Protein 2HS5 (pdb70)

Sequence (205 aa):
TSRTTRVAGILRDAIIDGTFRPGARLSEPDICAALDVSRNTVREAFQILIEDRLVAHELNRGVFVRVPTAEDITELYICRRVVECAGVNGFDPATGDLSRVAEALDLADERYAVEDWTGVGTADIHFHSALASLNNSNRIDELRSVWNEARLVFHVDDAHRFHGPYLTRNHEIYDALAAGNTEAAGQLLKTYLEDAEAQILGAYR

InterPro domains:
  IPR000524 Transcription regulator HTH, GntR [PF00392] (29-89)
  IPR000524 Transcription regulator HTH, GntR [PS50949] (25-92)
  IPR000524 Transcription regulator HTH, GntR [SM00345] (31-89)
  IPR000524 Transcription regulator HTH, GntR [cd07377] (26-90)
  IPR008920 Transcription regulator FadR/GntR, C-terminal [G3DSA:1.20.120.530] (92-234)
  IPR008920 Transcription regulator FadR/GntR, C-terminal [SSF48008] (95-230)
  IPR011711 GntR, C-terminal [PF07729] (100-220)
  IPR011711 GntR, C-terminal [SM00895] (99-221)
  IPR036388 Winged helix-like DNA-binding domain superfamily [G3DSA:1.10.10.10] (25-91)
  IPR036390 Winged helix DNA-binding domain superfamily [SSF46785] (23-104)

Secondary structure (DSSP, 8-state):
-HHHHHHHHHHHHHHHHTSSPTTPEEPHHHHHHHHT--HHHHHHHHHHHHHTTSEEEETTTEEEE----HHHHHHHHHHHHHHHHHHHHT--TTT---HHHHHHHHHHHHHHHTT-HHHHHHHHHHHHHHHHGGG--HHHHH--HHHHHHHHHHH---HHHHHHHHHHHHHHHHHHHHTT-HHHHHHHHHHHHHHHHHHHHHT--

Radius of gyration: 17.98 Å; Cα contacts (8 Å, |Δi|>4): 250; chains: 1; bounding box: 55×42×33 Å

Organism: Rhodococcus jostii (strain RHA1) (NCBI:txid101510)

Structure (mmCIF, N/CA/C/O backbone):
data_2HS5
#
_entry.id   2HS5
#
_cell.length_a   108.052
_cell.length_b   108.052
_cell.length_c   107.260
_cell.angle_alpha   90.00
_cell.angle_beta   90.00
_cell.angle_gamma   90.00
#
_symmetry.space_group_name_H-M   'I 4 2 2'
#
loop_
_entity.id
_entity.type
_entity.pdbx_description
1 polymer 'putative transcriptional regulator GntR'
2 non-polymer 'ACETATE ION'
3 water water
#
loop_
_atom_site.group_PDB
_atom_site.id
_atom_site.type_symbol
_atom_site.label_atom_id
_atom_site.label_alt_id
_atom_site.label_comp_id
_atom_site.label_asym_id
_atom_site.label_entity_id
_atom_site.label_seq_id
_atom_site.pdbx_PDB_ins_code
_atom_site.Cartn_x
_atom_site.Cartn_y
_atom_site.Cartn_z
_atom_site.occupancy
_atom_site.B_iso_or_equiv
_atom_site.auth_seq_id
_atom_site.auth_comp_id
_atom_site.auth_asym_id
_atom_site.auth_atom_id
_atom_site.pdbx_PDB_model_num
ATOM 1 N N . THR A 1 27 ? 20.089 41.951 35.456 1.00 80.64 25 THR A N 1
ATOM 2 C CA . THR A 1 27 ? 21.079 40.818 35.393 1.00 80.72 25 THR A CA 1
ATOM 3 C C . THR A 1 27 ? 21.742 40.430 36.730 1.00 80.60 25 THR A C 1
ATOM 4 O O . THR A 1 27 ? 22.291 39.314 36.838 1.00 80.60 25 THR A O 1
ATOM 8 N N . SER A 1 28 ? 21.659 41.296 37.752 1.00 79.63 26 SER A N 1
ATOM 9 C CA . SER A 1 28 ? 22.272 40.925 39.039 1.00 78.42 26 SER A CA 1
ATOM 10 C C . SER A 1 28 ? 21.319 40.487 40.155 1.00 77.11 26 SER A C 1
ATOM 11 O O . SER A 1 28 ? 21.720 39.691 41.021 1.00 76.11 26 SER A O 1
ATOM 14 N N . ARG A 1 29 ? 20.086 41.019 40.131 1.00 75.21 27 ARG A N 1
ATOM 15 C CA . ARG A 1 29 ? 19.014 40.510 40.985 1.00 74.25 27 ARG A CA 1
ATOM 16 C C . ARG A 1 29 ? 18.703 39.116 40.440 1.00 70.96 27 ARG A C 1
ATOM 17 O O . ARG A 1 29 ? 18.415 38.212 41.211 1.00 70.50 27 ARG A O 1
ATOM 25 N N . THR A 1 30 ? 18.839 38.984 39.117 1.00 67.31 28 THR A N 1
ATOM 26 C CA . THR A 1 30 ? 18.590 37.779 38.350 1.00 64.22 28 THR A CA 1
ATOM 27 C C . THR A 1 30 ? 19.568 36.659 38.689 1.00 63.08 28 THR A C 1
ATOM 28 O O . THR A 1 30 ? 19.153 35.543 39.020 1.00 61.15 28 THR A O 1
ATOM 32 N N . THR A 1 31 ? 20.861 36.979 38.567 1.00 62.01 29 THR A N 1
ATOM 33 C CA . THR A 1 31 ? 21.970 36.084 38.851 1.00 60.37 29 THR A CA 1
ATOM 34 C C . THR A 1 31 ? 21.888 35.507 40.258 1.00 58.28 29 THR A C 1
ATOM 35 O O . THR A 1 31 ? 22.258 34.350 40.515 1.00 59.38 29 THR A O 1
ATOM 39 N N . ARG A 1 32 ? 21.385 36.314 41.143 1.00 55.40 30 ARG A N 1
ATOM 40 C CA . ARG A 1 32 ? 21.314 35.937 42.511 1.00 55.76 30 ARG A CA 1
ATOM 41 C C . ARG A 1 32 ? 20.061 35.091 42.802 1.00 52.93 30 ARG A C 1
ATOM 42 O O . ARG A 1 32 ? 20.184 34.127 43.534 1.00 51.30 30 ARG A O 1
ATOM 50 N N . VAL A 1 33 ? 18.906 35.440 42.179 1.00 49.63 31 VAL A N 1
ATOM 51 C CA . VAL A 1 33 ? 17.697 34.594 42.144 1.00 47.47 31 VAL A CA 1
ATOM 52 C C . VAL A 1 33 ? 18.018 33.237 41.514 1.00 47.05 31 VAL A C 1
ATOM 53 O O . VAL A 1 33 ? 17.741 32.213 42.128 1.00 47.27 31 VAL A O 1
ATOM 57 N N . ALA A 1 34 ? 18.702 33.222 40.356 1.00 44.38 32 ALA A N 1
ATOM 58 C CA . ALA A 1 34 ? 19.078 31.987 39.716 1.00 42.67 32 ALA A CA 1
ATOM 59 C C . ALA A 1 34 ? 20.006 31.130 40.583 1.00 41.64 32 ALA A C 1
ATOM 60 O O . ALA A 1 34 ? 19.870 29.944 40.583 1.00 43.55 32 ALA A O 1
ATOM 62 N N . GLY A 1 35 ? 20.897 31.729 41.347 1.00 40.31 33 GLY A N 1
ATOM 63 C CA . GLY A 1 35 ? 21.754 30.974 42.247 1.00 39.06 33 GLY A CA 1
ATOM 64 C C . GLY A 1 35 ? 21.039 30.256 43.431 1.00 38.50 33 GLY A C 1
ATOM 65 O O . GLY A 1 35 ? 21.359 29.096 43.726 1.00 39.17 33 GLY A O 1
ATOM 66 N N . ILE A 1 36 ? 20.102 30.952 44.091 1.00 38.71 34 ILE A N 1
ATOM 67 C CA . ILE A 1 36 ? 19.181 30.418 45.089 1.00 38.92 34 ILE A CA 1
ATOM 68 C C . ILE A 1 36 ? 18.465 29.206 44.484 1.00 39.38 34 ILE A C 1
ATOM 69 O O . ILE A 1 36 ? 18.455 28.112 45.062 1.00 37.45 34 ILE A O 1
ATOM 74 N N . LEU A 1 37 ? 17.967 29.352 43.241 1.00 37.76 35 LEU A N 1
ATOM 75 C CA . LEU A 1 37 ? 17.185 28.270 42.681 1.00 36.40 35 LEU A CA 1
ATOM 76 C C . LEU A 1 37 ? 18.062 27.086 42.306 1.00 36.63 35 LEU A C 1
ATOM 77 O O . LEU A 1 37 ? 17.711 25.898 42.504 1.00 32.60 35 LEU A O 1
ATOM 82 N N . ARG A 1 38 ? 19.234 27.406 41.747 1.00 37.31 36 ARG A N 1
ATOM 83 C CA . ARG A 1 38 ? 20.164 26.388 41.297 1.00 36.91 36 ARG A CA 1
ATOM 84 C C . ARG A 1 38 ? 20.663 25.616 42.484 1.00 36.19 36 ARG A C 1
ATOM 85 O O . ARG A 1 38 ? 20.660 24.345 42.476 1.00 37.34 36 ARG A O 1
ATOM 93 N N . ASP A 1 39 ? 21.032 26.349 43.531 1.00 35.20 37 ASP A N 1
ATOM 94 C CA . ASP A 1 39 ? 21.478 25.664 44.810 1.00 37.53 37 ASP A CA 1
ATOM 95 C C . ASP A 1 39 ? 20.464 24.841 45.399 1.00 36.30 37 ASP A C 1
ATOM 96 O O . ASP A 1 39 ? 20.779 23.769 45.885 1.00 38.24 37 ASP A O 1
ATOM 101 N N . ALA A 1 40 ? 19.179 25.243 45.312 1.00 36.40 38 ALA A N 1
ATOM 102 C CA . ALA A 1 40 ? 18.128 24.310 45.786 1.00 33.56 38 ALA A CA 1
ATOM 103 C C . ALA A 1 40 ? 17.957 23.094 44.905 1.00 33.64 38 ALA A C 1
ATOM 104 O O . ALA A 1 40 ? 17.450 22.003 45.300 1.00 34.90 38 ALA A O 1
ATOM 106 N N . ILE A 1 41 ? 18.240 23.232 43.651 1.00 34.28 39 ILE A N 1
ATOM 107 C CA . ILE A 1 41 ? 18.106 21.973 42.842 1.00 34.84 39 ILE A CA 1
ATOM 108 C C . ILE A 1 41 ? 19.305 21.050 43.130 1.00 37.17 39 ILE A C 1
ATOM 109 O O . ILE A 1 41 ? 19.144 19.773 43.184 1.00 38.56 39 ILE A O 1
ATOM 114 N N . ILE A 1 42 ? 20.500 21.655 43.241 1.00 39.02 40 ILE A N 1
ATOM 115 C CA . ILE A 1 42 ? 21.763 20.867 43.567 1.00 42.09 40 ILE A CA 1
ATOM 116 C C . ILE A 1 42 ? 21.590 20.068 44.883 1.00 42.26 40 ILE A C 1
ATOM 117 O O . ILE A 1 42 ? 21.763 18.843 44.915 1.00 43.95 40 ILE A O 1
ATOM 122 N N . ASP A 1 43 ? 21.082 20.731 45.894 1.00 43.49 41 ASP A N 1
ATOM 123 C CA . ASP A 1 43 ? 20.932 20.088 47.137 1.00 45.14 41 ASP A CA 1
ATOM 124 C C . ASP A 1 43 ? 19.758 19.203 47.303 1.00 44.76 41 ASP A C 1
ATOM 125 O O . ASP A 1 43 ? 19.698 18.478 48.293 1.00 45.91 41 ASP A O 1
ATOM 130 N N . GLY A 1 44 ? 18.831 19.236 46.340 1.00 43.97 42 GLY A N 1
ATOM 131 C CA . GLY A 1 44 ? 17.776 18.226 46.260 1.00 41.29 42 GLY A CA 1
ATOM 132 C C . GLY A 1 44 ? 16.559 18.719 46.957 1.00 40.73 42 GLY A C 1
ATOM 133 O O . GLY A 1 44 ? 15.628 18.004 47.128 1.00 41.71 42 GLY A O 1
ATOM 134 N N . THR A 1 45 ? 16.564 19.950 47.401 1.00 42.13 43 THR A N 1
ATOM 135 C CA . THR A 1 45 ? 15.346 20.600 47.930 1.00 42.10 43 THR A CA 1
ATOM 136 C C . THR A 1 45 ? 14.250 20.683 46.896 1.00 43.42 43 THR A C 1
ATOM 137 O O . THR A 1 45 ? 13.085 20.465 47.234 1.00 45.70 43 THR A O 1
ATOM 141 N N . PHE A 1 46 ? 14.558 21.052 45.617 1.00 42.17 44 PHE A N 1
ATOM 142 C CA . PHE A 1 46 ? 13.560 20.832 44.571 1.00 40.97 44 PHE A CA 1
ATOM 143 C C . PHE A 1 46 ? 13.953 19.493 43.985 1.00 42.75 44 PHE A C 1
ATOM 144 O O . PHE A 1 46 ? 15.092 19.354 43.487 1.00 45.53 44 PHE A O 1
ATOM 152 N N . ARG A 1 47 ? 13.026 18.539 43.929 1.00 43.44 45 ARG A N 1
ATOM 153 C CA . ARG A 1 47 ? 13.272 17.193 43.492 1.00 42.88 45 ARG A CA 1
ATOM 154 C C . ARG A 1 47 ? 13.212 17.145 41.908 1.00 42.67 45 ARG A C 1
ATOM 155 O O . ARG A 1 47 ? 12.442 17.877 41.303 1.00 41.74 45 ARG A O 1
ATOM 163 N N . PRO A 1 48 ? 13.919 16.197 41.263 1.00 41.79 46 PRO A N 1
ATOM 164 C CA . PRO A 1 48 ? 13.708 16.024 39.783 1.00 41.43 46 PRO A CA 1
ATOM 165 C C . PRO A 1 48 ? 12.290 15.869 39.467 1.00 39.42 46 PRO A C 1
ATOM 166 O O . PRO A 1 48 ? 11.568 15.122 40.176 1.00 39.71 46 PRO A O 1
ATOM 170 N N . GLY A 1 49 ? 11.837 16.556 38.429 1.00 37.80 47 GLY A N 1
ATOM 171 C CA . GLY A 1 49 ? 10.443 16.535 38.199 1.00 38.36 47 GLY A CA 1
ATOM 172 C C . GLY A 1 49 ? 9.585 17.549 38.899 1.00 38.81 47 GLY A C 1
ATOM 173 O O . GLY A 1 49 ? 8.471 17.791 38.434 1.00 41.24 47 GLY A O 1
ATOM 174 N N . ALA A 1 50 ? 10.051 18.189 39.966 1.00 39.07 48 ALA A N 1
ATOM 175 C CA . ALA A 1 50 ? 9.213 19.196 40.704 1.00 39.42 48 ALA A CA 1
ATOM 176 C C . ALA A 1 50 ? 9.021 20.428 39.813 1.00 39.36 48 ALA A C 1
ATOM 177 O O . ALA A 1 50 ? 9.949 20.780 39.103 1.00 37.63 48 ALA A O 1
ATOM 179 N N . ARG A 1 51 ? 7.828 21.083 39.893 1.00 41.20 49 ARG A N 1
ATOM 180 C CA . ARG A 1 51 ? 7.483 22.399 39.260 1.00 39.59 49 ARG A CA 1
ATOM 181 C C . ARG A 1 51 ? 8.058 23.596 39.990 1.00 39.03 49 ARG A C 1
ATOM 182 O O . ARG A 1 51 ? 7.959 23.682 41.173 1.00 37.63 49 ARG A O 1
ATOM 190 N N . LEU A 1 52 ? 8.597 24.586 39.293 1.00 37.06 50 LEU A N 1
ATOM 191 C CA . LEU A 1 52 ? 9.008 25.766 39.959 1.00 36.75 50 LEU A CA 1
ATOM 192 C C . LEU A 1 52 ? 7.900 26.757 39.669 1.00 37.44 50 LEU A C 1
ATOM 193 O O . LEU A 1 52 ? 7.620 27.120 38.466 1.00 39.09 50 LEU A O 1
ATOM 198 N N . SER A 1 53 ? 7.305 27.256 40.751 1.00 35.20 51 SER A N 1
ATOM 199 C CA . SER A 1 53 ? 6.219 28.159 40.637 1.00 34.70 51 SER A CA 1
ATOM 200 C C . SER A 1 53 ? 6.661 29.545 40.612 1.00 35.05 51 SER A C 1
ATOM 201 O O . SER A 1 53 ? 7.168 30.059 41.640 1.00 34.30 51 SER A O 1
ATOM 204 N N . GLU A 1 54 ? 6.357 30.243 39.485 1.00 32.64 52 GLU A N 1
ATOM 205 C CA . GLU A 1 54 ? 6.669 31.682 39.430 1.00 33.04 52 GLU A CA 1
ATOM 206 C C . GLU A 1 54 ? 6.013 32.581 40.456 1.00 32.75 52 GLU A C 1
ATOM 207 O O . GLU A 1 54 ? 6.752 33.532 40.961 1.00 34.37 52 GLU A O 1
ATOM 213 N N . PRO A 1 55 ? 4.633 32.494 40.625 1.00 31.85 53 PRO A N 1
ATOM 214 C CA . PRO A 1 55 ? 4.081 33.410 41.634 1.00 32.34 53 PRO A CA 1
ATOM 215 C C . PRO A 1 55 ? 4.569 33.082 43.068 1.00 30.86 53 PRO A C 1
ATOM 216 O O . PRO A 1 55 ? 4.758 33.987 43.833 1.00 33.71 53 PRO A O 1
ATOM 220 N N . ASP A 1 56 ? 4.698 31.815 43.405 1.00 32.74 54 ASP A N 1
ATOM 221 C CA . ASP A 1 56 ? 5.185 31.363 44.825 1.00 32.48 54 ASP A CA 1
ATOM 222 C C . ASP A 1 56 ? 6.596 31.897 45.052 1.00 34.56 54 ASP A C 1
ATOM 223 O O . ASP A 1 56 ? 6.896 32.598 46.078 1.00 36.15 54 ASP A O 1
ATOM 228 N N . ILE A 1 57 ? 7.471 31.717 44.057 1.00 33.02 55 ILE A N 1
ATOM 229 C CA . ILE A 1 57 ? 8.755 32.307 44.137 1.00 34.04 55 ILE A CA 1
ATOM 230 C C . ILE A 1 57 ? 8.821 33.822 44.215 1.00 37.40 55 ILE A C 1
ATOM 231 O O . ILE A 1 57 ? 9.520 34.428 45.093 1.00 38.47 55 ILE A O 1
ATOM 236 N N . CYS A 1 58 ? 8.172 34.503 43.275 1.00 39.39 56 CYS A N 1
ATOM 237 C CA . CYS A 1 58 ? 8.100 35.970 43.281 1.00 40.12 56 CYS A CA 1
ATOM 238 C C . CYS A 1 58 ? 7.570 36.451 44.611 1.00 39.78 56 CYS A C 1
ATOM 239 O O . CYS A 1 58 ? 8.048 37.469 45.121 1.00 41.56 56 CYS A O 1
ATOM 242 N N . ALA A 1 59 ? 6.488 35.836 45.078 1.00 39.10 57 ALA A N 1
ATOM 243 C CA . ALA A 1 59 ? 5.905 36.277 46.336 1.00 40.70 57 ALA A CA 1
ATOM 244 C C . ALA A 1 59 ? 6.994 36.149 47.450 1.00 42.73 57 ALA A C 1
ATOM 245 O O . ALA A 1 59 ? 7.395 37.126 48.042 1.00 45.26 57 ALA A O 1
ATOM 247 N N . ALA A 1 60 ? 7.477 34.939 47.706 1.00 42.50 58 ALA A N 1
ATOM 248 C CA . ALA A 1 60 ? 8.456 34.731 48.738 1.00 42.25 58 ALA A CA 1
ATOM 249 C C . ALA A 1 60 ? 9.696 35.604 48.568 1.00 42.71 58 ALA A C 1
ATOM 250 O O . ALA A 1 60 ? 10.158 36.202 49.522 1.00 45.56 58 ALA A O 1
ATOM 252 N N . LEU A 1 61 ? 10.310 35.655 47.418 1.00 45.25 59 LEU A N 1
ATOM 253 C CA . LEU A 1 61 ? 11.526 36.469 47.296 1.00 46.00 59 LEU A CA 1
ATOM 254 C C . LEU A 1 61 ? 11.295 37.958 47.121 1.00 50.25 59 LEU A C 1
ATOM 255 O O . LEU A 1 61 ? 12.267 38.703 47.221 1.00 51.90 59 LEU A O 1
ATOM 260 N N . ASP A 1 62 ? 10.050 38.410 46.836 1.00 54.00 60 ASP A N 1
ATOM 261 C CA . ASP A 1 62 ? 9.765 39.812 46.415 1.00 55.76 60 ASP A CA 1
ATOM 262 C C . ASP A 1 62 ? 10.555 40.390 45.272 1.00 55.01 60 ASP A C 1
ATOM 263 O O . ASP A 1 62 ? 11.138 41.464 45.408 1.00 56.38 60 ASP A O 1
ATOM 268 N N . VAL A 1 63 ? 10.594 39.677 44.157 1.00 53.71 61 VAL A N 1
ATOM 269 C CA . VAL A 1 63 ? 11.219 40.179 42.963 1.00 51.73 61 VAL A CA 1
ATOM 270 C C . VAL A 1 63 ? 10.130 40.154 41.934 1.00 52.05 61 VAL A C 1
ATOM 271 O O . VAL A 1 63 ? 9.013 39.713 42.225 1.00 52.58 61 VAL A O 1
ATOM 275 N N . SER A 1 64 ? 10.446 40.608 40.725 1.00 50.45 62 SER A N 1
ATOM 276 C CA . SER A 1 64 ? 9.444 40.824 39.734 1.00 49.02 62 SER A CA 1
ATOM 277 C C . SER A 1 64 ? 9.337 39.524 38.990 1.00 47.09 62 SER A C 1
ATOM 278 O O . SER A 1 64 ? 10.229 38.727 39.032 1.00 46.52 62 SER A O 1
ATOM 281 N N . ARG A 1 65 ? 8.262 39.323 38.257 1.00 47.72 63 ARG A N 1
ATOM 282 C CA . ARG A 1 65 ? 8.150 38.242 37.296 1.00 47.82 63 ARG A CA 1
ATOM 283 C C . ARG A 1 65 ? 9.233 38.103 36.294 1.00 47.05 63 ARG A C 1
ATOM 284 O O . ARG A 1 65 ? 9.596 37.025 35.889 1.00 47.17 63 ARG A O 1
ATOM 292 N N . ASN A 1 66 ? 9.723 39.210 35.801 1.00 49.42 64 ASN A N 1
ATOM 293 C CA . ASN A 1 66 ? 10.819 39.123 34.816 1.00 51.03 64 ASN A CA 1
ATOM 294 C C . ASN A 1 66 ? 12.073 38.583 35.412 1.00 49.14 64 ASN A C 1
ATOM 295 O O . ASN A 1 66 ? 12.800 37.834 34.749 1.00 50.13 64 ASN A O 1
ATOM 300 N N . THR A 1 67 ? 12.327 39.007 36.652 1.00 47.91 65 THR A N 1
ATOM 301 C CA . THR A 1 67 ? 13.483 38.546 37.396 1.00 48.80 65 THR A CA 1
ATOM 302 C C . THR A 1 67 ? 13.403 37.008 37.440 1.00 47.31 65 THR A C 1
ATOM 303 O O . THR A 1 67 ? 14.367 36.335 37.017 1.00 48.25 65 THR A O 1
ATOM 307 N N . VAL A 1 68 ? 12.242 36.482 37.839 1.00 44.52 66 VAL A N 1
ATOM 308 C CA . VAL A 1 68 ? 12.065 35.021 37.933 1.00 43.37 66 VAL A CA 1
ATOM 309 C C . VAL A 1 68 ? 12.107 34.301 36.574 1.00 42.47 66 VAL A C 1
ATOM 310 O O . VAL A 1 68 ? 12.705 33.294 36.409 1.00 40.72 66 VAL A O 1
ATOM 314 N N . ARG A 1 69 ? 11.470 34.856 35.577 1.00 44.67 67 ARG A N 1
ATOM 315 C CA . ARG A 1 69 ? 11.577 34.314 34.216 1.00 45.38 67 ARG A CA 1
ATOM 316 C C . ARG A 1 69 ? 12.985 34.366 33.681 1.00 44.13 67 ARG A C 1
ATOM 317 O O . ARG A 1 69 ? 13.436 33.440 33.076 1.00 44.47 67 ARG A O 1
ATOM 325 N N . GLU A 1 70 ? 13.739 35.419 33.916 1.00 46.09 68 GLU A N 1
ATOM 326 C CA . GLU A 1 70 ? 15.166 35.365 33.467 1.00 48.87 68 GLU A CA 1
ATOM 327 C C . GLU A 1 70 ? 16.034 34.286 34.195 1.00 47.90 68 GLU A C 1
ATOM 328 O O . GLU A 1 70 ? 16.817 33.593 33.548 1.00 47.33 68 GLU A O 1
ATOM 334 N N . ALA A 1 71 ? 15.903 34.164 35.541 1.00 47.97 69 ALA A N 1
ATOM 335 C CA . ALA A 1 71 ? 16.469 33.023 36.331 1.00 45.69 69 ALA A CA 1
ATOM 336 C C . ALA A 1 71 ? 16.081 31.694 35.712 1.00 45.26 69 ALA A C 1
ATOM 337 O O . ALA A 1 71 ? 16.933 30.842 35.452 1.00 47.90 69 ALA A O 1
ATOM 339 N N . PHE A 1 72 ? 14.818 31.480 35.396 1.00 43.53 70 PHE A N 1
ATOM 340 C CA . PHE A 1 72 ? 14.425 30.204 34.706 1.00 43.66 70 PHE A CA 1
ATOM 341 C C . PHE A 1 72 ? 15.196 29.967 33.434 1.00 45.36 70 PHE A C 1
ATOM 342 O O . PHE A 1 72 ? 15.611 28.739 33.097 1.00 47.84 70 PHE A O 1
ATOM 350 N N . GLN A 1 73 ? 15.418 31.075 32.664 1.00 47.38 71 GLN A N 1
ATOM 351 C CA . GLN A 1 73 ? 16.223 30.967 31.397 1.00 47.89 71 GLN A CA 1
ATOM 352 C C . GLN A 1 73 ? 17.613 30.454 31.665 1.00 45.76 71 GLN A C 1
ATOM 353 O O . GLN A 1 73 ? 18.079 29.535 31.031 1.00 46.75 71 GLN A O 1
ATOM 359 N N . ILE A 1 74 ? 18.256 31.053 32.636 1.00 45.31 72 ILE A N 1
ATOM 360 C CA . ILE A 1 74 ? 19.589 30.597 33.079 1.00 45.04 72 ILE A CA 1
ATOM 361 C C . ILE A 1 74 ? 19.574 29.119 33.432 1.00 43.80 72 ILE A C 1
ATOM 362 O O . ILE A 1 74 ? 20.433 28.388 32.923 1.00 44.48 72 ILE A O 1
ATOM 367 N N . LEU A 1 75 ? 18.501 28.646 34.117 1.00 40.98 73 LEU A N 1
ATOM 368 C CA . LEU A 1 75 ? 18.481 27.231 34.670 1.00 38.95 73 LEU A CA 1
ATOM 369 C C . LEU A 1 75 ? 18.255 26.290 33.549 1.00 37.76 73 LEU A C 1
ATOM 370 O O . LEU A 1 75 ? 18.739 25.132 33.505 1.00 35.80 73 LEU A O 1
ATOM 375 N N . ILE A 1 76 ? 17.482 26.806 32.598 1.00 40.07 74 ILE A N 1
ATOM 376 C CA . ILE A 1 76 ? 17.296 26.069 31.305 1.00 41.45 74 ILE A CA 1
ATOM 377 C C . ILE A 1 76 ? 18.637 25.880 30.537 1.00 4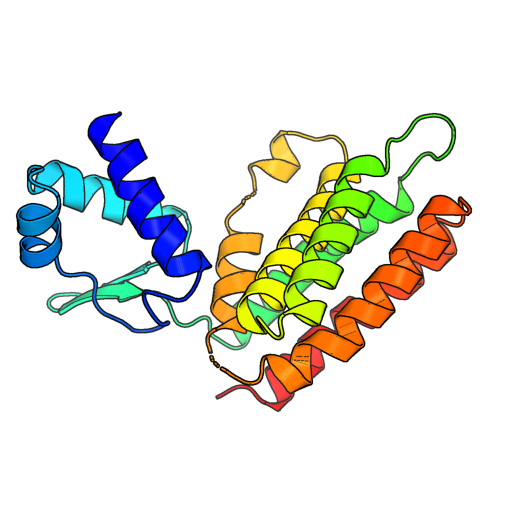2.86 74 ILE A C 1
ATOM 378 O O . ILE A 1 76 ? 18.969 24.777 30.026 1.00 42.76 74 ILE A O 1
ATOM 383 N N . GLU A 1 77 ? 19.418 26.930 30.444 1.00 44.83 75 GLU A N 1
ATOM 384 C CA . GLU A 1 77 ? 20.692 26.756 29.736 1.00 50.72 75 GLU A CA 1
ATOM 385 C C . GLU A 1 77 ? 21.585 25.818 30.588 1.00 50.22 75 GLU A C 1
ATOM 386 O O . GLU A 1 77 ? 22.224 24.932 30.009 1.00 51.15 75 GLU A O 1
ATOM 392 N N . ASP A 1 78 ? 21.578 25.955 31.935 1.00 48.12 76 ASP A N 1
ATOM 393 C CA . ASP A 1 78 ? 22.333 25.028 32.832 1.00 47.84 76 ASP A CA 1
ATOM 394 C C . ASP A 1 78 ? 21.931 23.588 32.718 1.00 43.46 76 ASP A C 1
ATOM 395 O O . ASP A 1 78 ? 22.595 22.730 33.268 1.00 46.31 76 ASP A O 1
ATOM 400 N N . ARG A 1 79 ? 20.875 23.327 31.997 1.00 40.42 77 ARG A N 1
ATOM 401 C CA . ARG A 1 79 ? 20.235 21.995 31.846 1.00 40.18 77 ARG A CA 1
ATOM 402 C C . ARG A 1 79 ? 19.650 21.390 33.176 1.00 39.30 77 ARG A C 1
ATOM 403 O O . ARG A 1 79 ? 19.563 20.141 33.321 1.00 39.74 77 ARG A O 1
ATOM 411 N N . LEU A 1 80 ? 19.278 22.262 34.117 1.00 37.94 78 LEU A N 1
ATOM 412 C CA . LEU A 1 80 ? 18.621 21.843 35.370 1.00 37.45 78 LEU A CA 1
ATOM 413 C C . LEU A 1 80 ? 17.057 21.765 35.284 1.00 37.36 78 LEU A C 1
ATOM 414 O O . LEU A 1 80 ? 16.441 20.901 35.873 1.00 37.77 78 LEU A O 1
ATOM 419 N N . VAL A 1 81 ? 16.447 22.590 34.448 1.00 36.70 79 VAL A N 1
ATOM 420 C CA . VAL A 1 81 ? 14.969 22.671 34.367 1.00 36.59 79 VAL A CA 1
ATOM 421 C C . VAL A 1 81 ? 14.628 22.703 32.862 1.00 40.18 79 VAL A C 1
ATOM 422 O O . VAL A 1 81 ? 15.552 22.957 32.006 1.00 38.91 79 VAL A O 1
ATOM 426 N N . ALA A 1 82 ? 13.369 22.374 32.555 1.00 41.28 80 ALA A N 1
ATOM 427 C CA . ALA A 1 82 ? 12.833 22.353 31.195 1.00 44.84 80 ALA A CA 1
ATOM 428 C C . ALA A 1 82 ? 11.466 22.983 31.242 1.00 46.01 80 ALA A C 1
ATOM 429 O O . ALA A 1 82 ? 10.722 22.808 32.207 1.00 43.06 80 ALA A O 1
ATOM 431 N N . HIS A 1 83 ? 11.154 23.735 30.185 1.00 49.49 81 HIS A N 1
ATOM 432 C CA . HIS A 1 83 ? 9.861 24.394 30.031 1.00 52.78 81 HIS A CA 1
ATOM 433 C C . HIS A 1 83 ? 8.916 23.369 29.467 1.00 53.60 81 HIS A C 1
ATOM 434 O O . HIS A 1 83 ? 9.277 22.660 28.586 1.00 54.05 81 HIS A O 1
ATOM 441 N N . GLU A 1 84 ? 7.765 23.174 30.085 1.00 55.90 82 GLU A N 1
ATOM 442 C CA . GLU A 1 84 ? 6.676 22.396 29.433 1.00 58.62 82 GLU A CA 1
ATOM 443 C C . GLU A 1 84 ? 5.600 23.344 28.903 1.00 59.85 82 GLU A C 1
ATOM 444 O O . GLU A 1 84 ? 5.148 24.261 29.637 1.00 58.73 82 GLU A O 1
ATOM 450 N N . LEU A 1 85 ? 5.336 23.189 27.594 1.00 61.03 83 LEU A N 1
ATOM 451 C CA . LEU A 1 85 ? 4.328 23.912 26.832 1.00 63.41 83 LEU A CA 1
ATOM 452 C C . LEU A 1 85 ? 3.331 24.836 27.575 1.00 62.99 83 LEU A C 1
ATOM 453 O O . LEU A 1 85 ? 3.426 26.128 27.520 1.00 64.69 83 LEU A O 1
ATOM 458 N N . ASN A 1 86 ? 2.364 24.259 28.264 1.00 60.26 84 ASN A N 1
ATOM 459 C CA . ASN A 1 86 ? 1.468 25.230 28.938 1.00 58.06 84 ASN A CA 1
ATOM 460 C C . ASN A 1 86 ? 1.435 24.871 30.438 1.00 56.54 84 ASN A C 1
ATOM 461 O O . ASN A 1 86 ? 0.445 25.113 31.113 1.00 55.41 84 ASN A O 1
ATOM 466 N N . ARG A 1 87 ? 2.499 24.219 30.919 1.00 53.97 85 ARG A N 1
ATOM 467 C CA . ARG A 1 87 ? 2.501 23.577 32.239 1.00 52.59 85 ARG A CA 1
ATOM 468 C C . ARG A 1 87 ? 3.506 24.291 33.164 1.00 50.18 85 ARG A C 1
ATOM 469 O O . ARG A 1 87 ? 3.385 24.209 34.354 1.00 52.10 85 ARG A O 1
ATOM 477 N N . GLY A 1 88 ? 4.479 25.002 32.615 1.00 47.10 86 GLY A N 1
ATOM 478 C CA . GLY A 1 88 ? 5.395 25.772 33.412 1.00 46.03 86 GLY A CA 1
ATOM 479 C C . GLY A 1 88 ? 6.751 25.122 33.384 1.00 44.50 86 GLY A C 1
ATOM 480 O O . GLY A 1 88 ? 7.013 24.314 32.452 1.00 43.97 86 GLY A O 1
ATOM 481 N N . VAL A 1 89 ? 7.597 25.453 34.371 1.00 42.78 87 VAL A N 1
ATOM 482 C CA . VAL A 1 89 ? 8.967 24.856 34.435 1.00 41.20 87 VAL A CA 1
ATOM 483 C C . VAL A 1 89 ? 9.214 23.764 35.497 1.00 41.57 87 VAL A C 1
ATOM 484 O O . VAL A 1 89 ? 8.709 23.824 36.636 1.00 41.19 87 VAL A O 1
ATOM 488 N N . PHE A 1 90 ? 9.940 22.729 35.113 1.00 39.22 88 PHE A N 1
ATOM 489 C CA . PHE A 1 90 ? 10.028 21.549 35.951 1.00 37.51 88 PHE A CA 1
ATOM 490 C C . PHE A 1 90 ? 11.497 21.212 36.012 1.00 37.38 88 PHE A C 1
ATOM 491 O O . PHE A 1 90 ? 12.184 21.319 34.995 1.00 36.74 88 PHE A O 1
ATOM 499 N N . VAL A 1 91 ? 11.981 20.855 37.191 1.00 35.43 89 VAL A N 1
ATOM 500 C CA . VAL A 1 91 ? 13.368 20.361 37.306 1.00 34.02 89 VAL A CA 1
ATOM 501 C C . VAL A 1 91 ? 13.471 19.100 36.386 1.00 33.84 89 VAL A C 1
ATOM 502 O O . VAL A 1 91 ? 12.625 18.209 36.429 1.00 30.23 89 VAL A O 1
ATOM 506 N N . ARG A 1 92 ? 14.537 19.030 35.593 1.00 33.48 90 ARG A N 1
ATOM 507 C CA . ARG A 1 92 ? 14.715 17.884 34.668 1.00 34.97 90 ARG A CA 1
ATOM 508 C C . ARG A 1 92 ? 14.831 16.520 35.297 1.00 36.94 90 ARG A C 1
ATOM 509 O O . ARG A 1 92 ? 15.359 16.399 36.400 1.00 36.23 90 ARG A O 1
ATOM 517 N N . VAL A 1 93 ? 14.341 15.487 34.581 1.00 36.53 91 VAL A N 1
ATOM 518 C CA . VAL A 1 93 ? 14.705 14.153 34.838 1.00 37.70 91 VAL A CA 1
ATOM 519 C C . VAL A 1 93 ? 15.482 13.526 33.637 1.00 38.69 91 VAL A C 1
ATOM 520 O O . VAL A 1 93 ? 14.920 13.193 32.612 1.00 37.90 91 VAL A O 1
ATOM 524 N N . PRO A 1 94 ? 16.836 13.466 33.774 1.00 38.59 92 PRO A N 1
ATOM 525 C CA . PRO A 1 94 ? 17.764 12.966 32.677 1.00 38.22 92 PRO A CA 1
ATOM 526 C C . PRO A 1 94 ? 17.377 11.520 32.290 1.00 36.95 92 PRO A C 1
ATOM 527 O O . PRO A 1 94 ? 17.066 10.723 33.116 1.00 36.03 92 PRO A O 1
ATOM 531 N N . THR A 1 95 ? 17.341 11.265 31.012 1.00 37.73 93 THR A N 1
ATOM 532 C CA . THR A 1 95 ? 17.114 9.948 30.420 1.00 39.23 93 THR A CA 1
ATOM 533 C C . THR A 1 95 ? 18.400 9.095 30.519 1.00 38.77 93 THR A C 1
ATOM 534 O O . THR A 1 95 ? 19.495 9.625 30.755 1.00 37.94 93 THR A O 1
ATOM 538 N N . ALA A 1 96 ? 18.254 7.777 30.377 1.00 37.47 94 ALA A N 1
ATOM 539 C CA . ALA A 1 96 ? 19.358 6.853 30.117 1.00 35.99 94 ALA A CA 1
ATOM 540 C C . ALA A 1 96 ? 20.377 7.402 29.077 1.00 34.55 94 ALA A C 1
ATOM 541 O O . ALA A 1 96 ? 21.531 7.329 29.288 1.00 33.98 94 ALA A O 1
ATOM 543 N N . GLU A 1 97 ? 19.916 7.889 27.930 1.00 37.85 95 GLU A N 1
ATOM 544 C CA . GLU A 1 97 ? 20.786 8.532 26.923 1.00 39.48 95 GLU A CA 1
ATOM 545 C C . GLU A 1 97 ? 21.588 9.776 27.474 1.00 36.15 95 GLU A C 1
ATOM 546 O O . GLU A 1 97 ? 22.761 9.979 27.152 1.00 34.06 95 GLU A O 1
ATOM 552 N N . ASP A 1 98 ? 20.950 10.611 28.297 1.00 33.45 96 ASP A N 1
ATOM 553 C CA . ASP A 1 98 ? 21.596 11.727 28.916 1.00 34.40 96 ASP A CA 1
ATOM 554 C C . ASP A 1 98 ? 22.727 11.248 29.802 1.00 35.83 96 ASP A C 1
ATOM 555 O O . ASP A 1 98 ? 23.794 11.869 29.814 1.00 36.67 96 ASP A O 1
ATOM 560 N N . ILE A 1 99 ? 22.486 10.144 30.510 1.00 34.14 97 ILE A N 1
ATOM 561 C CA . ILE A 1 99 ? 23.479 9.606 31.417 1.00 36.17 97 ILE A CA 1
ATOM 562 C C . ILE A 1 99 ? 24.713 9.004 30.623 1.00 35.11 97 ILE A C 1
ATOM 563 O O . ILE A 1 99 ? 25.828 9.167 30.994 1.00 34.82 97 ILE A O 1
ATOM 568 N N . THR A 1 100 ? 24.475 8.282 29.555 1.00 34.60 98 THR A N 1
ATOM 569 C CA . THR A 1 100 ? 25.563 7.822 28.729 1.00 36.97 98 THR A CA 1
ATOM 570 C C . THR A 1 100 ? 26.395 9.010 28.148 1.00 35.86 98 THR A C 1
ATOM 571 O O . THR A 1 100 ? 27.594 8.950 28.097 1.00 37.30 98 THR A O 1
ATOM 575 N N . GLU A 1 101 ? 25.721 10.072 27.746 1.00 34.34 99 GLU A N 1
ATOM 576 C CA . GLU A 1 101 ? 26.356 11.260 27.252 1.00 33.47 99 GLU A CA 1
ATOM 577 C C . GLU A 1 101 ? 27.194 11.927 28.289 1.00 32.77 99 GLU A C 1
ATOM 578 O O . GLU A 1 101 ? 28.337 12.256 28.037 1.00 30.95 99 GLU A O 1
ATOM 584 N N . LEU A 1 102 ? 26.711 11.974 29.521 1.00 31.03 100 LEU A N 1
ATOM 585 C CA . LEU A 1 102 ? 27.491 12.559 30.607 1.00 30.06 100 LEU A CA 1
ATOM 586 C C . LEU A 1 102 ? 28.738 11.763 30.921 1.00 29.60 100 LEU A C 1
ATOM 587 O O . LEU A 1 102 ? 29.752 12.336 31.251 1.00 31.74 100 LEU A O 1
ATOM 592 N N . TYR A 1 103 ? 28.651 10.443 31.007 1.00 29.67 101 TYR A N 1
ATOM 593 C CA . TYR A 1 103 ? 29.845 9.603 31.214 1.00 29.98 101 TYR A CA 1
ATOM 594 C C . TYR A 1 103 ? 30.863 9.715 30.082 1.00 29.35 101 TYR A C 1
ATOM 595 O O . TYR A 1 103 ? 32.030 9.684 30.366 1.00 31.46 101 TYR A O 1
ATOM 604 N N . ILE A 1 104 ? 30.425 9.815 28.801 1.00 30.60 102 ILE A N 1
ATOM 605 C CA . ILE A 1 104 ? 31.440 10.043 27.730 1.00 30.10 102 ILE A CA 1
ATOM 606 C C . ILE A 1 104 ? 32.196 11.341 28.061 1.00 29.59 102 ILE A C 1
ATOM 607 O O . ILE A 1 104 ? 33.444 11.291 28.132 1.00 29.44 102 ILE A O 1
ATOM 612 N N . CYS A 1 105 ? 31.497 12.466 28.360 1.00 28.85 103 CYS A N 1
ATOM 613 C CA . CYS A 1 105 ? 32.153 13.720 28.681 1.00 28.98 103 CYS A CA 1
ATOM 614 C C . CYS A 1 105 ? 33.102 13.603 29.861 1.00 30.47 103 CYS A C 1
ATOM 615 O O . CYS A 1 105 ? 34.183 14.215 29.863 1.00 30.01 103 CYS A O 1
ATOM 618 N N . ARG A 1 106 ? 32.685 12.875 30.920 1.00 29.99 104 ARG A N 1
ATOM 619 C CA . ARG A 1 106 ? 33.507 12.751 32.117 1.00 29.70 104 ARG A CA 1
ATOM 620 C C . ARG A 1 106 ? 34.699 11.904 31.877 1.00 29.47 104 ARG A C 1
ATOM 621 O O . ARG A 1 106 ? 35.778 12.243 32.323 1.00 29.12 104 ARG A O 1
ATOM 629 N N . ARG A 1 107 ? 34.554 10.857 31.119 1.00 30.44 105 ARG A N 1
ATOM 630 C CA . ARG A 1 107 ? 35.746 10.083 30.795 1.00 34.90 105 ARG A CA 1
ATOM 631 C C . ARG A 1 107 ? 36.776 10.884 29.994 1.00 33.85 105 ARG A C 1
ATOM 632 O O . ARG A 1 107 ? 37.986 10.822 30.279 1.00 33.99 105 ARG A O 1
ATOM 640 N N . VAL A 1 108 ? 36.302 11.608 28.964 1.00 31.32 106 VAL A N 1
ATOM 641 C CA . VAL A 1 108 ? 37.176 12.390 28.174 1.00 31.17 106 VAL A CA 1
ATOM 642 C C . VAL A 1 108 ? 37.889 13.381 29.004 1.00 29.82 106 VAL A C 1
ATOM 643 O O . VAL A 1 108 ? 39.082 13.432 28.959 1.00 31.94 106 VAL A O 1
ATOM 647 N N . VAL A 1 109 ? 37.196 14.195 29.780 1.00 30.76 107 VAL A N 1
ATOM 648 C CA . VAL A 1 109 ? 37.852 15.307 30.350 1.00 27.28 107 VAL A CA 1
ATOM 649 C C . VAL A 1 109 ? 38.549 14.874 31.689 1.00 30.93 107 VAL A C 1
ATOM 650 O O . VAL A 1 109 ? 39.658 15.438 32.066 1.00 28.94 107 VAL A O 1
ATOM 654 N N . GLU A 1 110 ? 37.869 14.020 32.534 1.00 28.67 108 GLU A N 1
ATOM 655 C CA . GLU A 1 110 ? 38.619 13.651 33.790 1.00 30.46 108 GLU A CA 1
ATOM 656 C C . GLU A 1 110 ? 39.834 12.763 33.565 1.00 28.41 108 GLU A C 1
ATOM 657 O O . GLU A 1 110 ? 40.880 12.917 34.251 1.00 30.64 108 GLU A O 1
ATOM 663 N N . CYS A 1 111 ? 39.732 11.803 32.679 1.00 28.88 109 CYS A N 1
ATOM 664 C CA . CYS A 1 111 ? 40.910 11.010 32.372 1.00 30.47 109 CYS A CA 1
ATOM 665 C C . CYS A 1 111 ? 42.005 11.839 31.836 1.00 32.84 109 CYS A C 1
ATOM 666 O O . CYS A 1 111 ? 43.148 11.588 32.196 1.00 33.59 109 CYS A O 1
ATOM 669 N N . ALA A 1 112 ? 41.695 12.802 30.929 1.00 34.27 110 ALA A N 1
ATOM 670 C CA . ALA A 1 112 ? 42.746 13.715 30.470 1.00 34.30 110 ALA A CA 1
ATOM 671 C C . ALA A 1 112 ? 43.382 14.427 31.647 1.00 33.67 110 ALA A C 1
ATOM 672 O O . ALA A 1 112 ? 44.593 14.503 31.690 1.00 33.35 110 ALA A O 1
ATOM 674 N N . GLY A 1 113 ? 42.595 14.926 32.605 1.00 32.95 111 GLY A N 1
ATOM 675 C CA . GLY A 1 113 ? 43.133 15.713 33.712 1.00 32.23 111 GLY A CA 1
ATOM 676 C C . GLY A 1 113 ? 44.075 14.897 34.586 1.00 35.65 111 GLY A C 1
ATOM 677 O O . GLY A 1 113 ? 45.139 15.363 34.974 1.00 36.35 111 GLY A O 1
ATOM 678 N N . VAL A 1 114 ? 43.687 13.646 34.841 1.00 36.60 112 VAL A N 1
ATOM 679 C CA . VAL A 1 114 ? 44.464 12.670 35.619 1.00 39.84 112 VAL A CA 1
ATOM 680 C C . VAL A 1 114 ? 45.740 12.243 34.881 1.00 41.44 112 VAL A C 1
ATOM 681 O O . VAL A 1 114 ? 46.822 12.322 35.479 1.00 42.48 112 VAL A O 1
ATOM 685 N N . ASN A 1 115 ? 45.597 11.817 33.629 1.00 41.48 113 ASN A N 1
ATOM 686 C CA . ASN A 1 115 ? 46.698 11.312 32.835 1.00 45.85 113 ASN A CA 1
ATOM 687 C C . ASN A 1 115 ? 47.762 12.340 32.497 1.00 46.29 113 ASN A C 1
ATOM 688 O O . ASN A 1 115 ? 48.946 12.019 32.358 1.00 47.41 113 ASN A O 1
ATOM 693 N N . GLY A 1 116 ? 47.334 13.590 32.413 1.00 46.19 114 GLY A N 1
ATOM 694 C CA . GLY A 1 116 ? 48.191 14.692 32.123 1.00 44.84 114 GLY A CA 1
ATOM 695 C C . GLY A 1 116 ? 48.706 15.338 33.340 1.00 45.16 114 GLY A C 1
ATOM 696 O O . GLY A 1 116 ? 49.447 16.303 33.228 1.00 47.31 114 GLY A O 1
ATOM 697 N N . PHE A 1 117 ? 48.386 14.834 34.517 1.00 44.78 115 PHE A N 1
ATOM 698 C CA . PHE A 1 117 ? 48.814 15.531 35.729 1.00 45.66 115 PHE A CA 1
ATOM 699 C C . PHE A 1 117 ? 50.372 15.444 35.894 1.00 48.54 115 PHE A C 1
ATOM 700 O O . PHE A 1 117 ? 51.009 14.393 35.637 1.00 46.47 115 PHE A O 1
ATOM 708 N N . ASP A 1 118 ? 50.943 16.556 36.345 1.00 51.58 116 ASP A N 1
ATOM 709 C CA . ASP A 1 118 ? 52.390 16.673 36.533 1.00 55.08 116 ASP A CA 1
ATOM 710 C C . ASP A 1 118 ? 52.717 16.834 38.009 1.00 57.15 116 ASP A C 1
ATOM 711 O O . ASP A 1 118 ? 52.556 17.956 38.574 1.00 56.49 116 ASP A O 1
ATOM 716 N N . PRO A 1 119 ? 53.170 15.715 38.638 1.00 59.82 117 PRO A N 1
ATOM 717 C CA . PRO A 1 119 ? 53.400 15.707 40.105 1.00 62.35 117 PRO A CA 1
ATOM 718 C C . PRO A 1 119 ? 54.304 16.868 40.467 1.00 64.72 117 PRO A C 1
ATOM 719 O O . PRO A 1 119 ? 53.894 17.763 41.208 1.00 65.95 117 PRO A O 1
ATOM 723 N N . ALA A 1 120 ? 55.505 16.870 39.882 1.00 67.51 118 ALA A N 1
ATOM 724 C CA . ALA A 1 120 ? 56.520 17.968 39.958 1.00 69.62 118 ALA A CA 1
ATOM 725 C C . ALA A 1 120 ? 56.056 19.444 39.705 1.00 70.96 118 ALA A C 1
ATOM 726 O O . ALA A 1 120 ? 56.874 20.281 39.211 1.00 72.01 118 ALA A O 1
ATOM 728 N N . THR A 1 121 ? 54.810 19.789 40.012 1.00 69.60 119 THR A N 1
ATOM 729 C CA . THR A 1 121 ? 54.314 21.094 39.623 1.00 69.27 119 THR A CA 1
ATOM 730 C C . THR A 1 121 ? 52.791 21.214 39.875 1.00 68.89 119 THR A C 1
ATOM 731 O O . THR A 1 121 ? 52.320 22.261 40.401 1.00 69.22 119 THR A O 1
ATOM 735 N N . GLY A 1 122 ? 52.014 20.161 39.539 1.00 66.50 120 GLY A N 1
ATOM 736 C CA . GLY A 1 122 ? 50.563 20.270 39.678 1.00 62.48 120 GLY A CA 1
ATOM 737 C C . GLY A 1 122 ? 50.129 20.403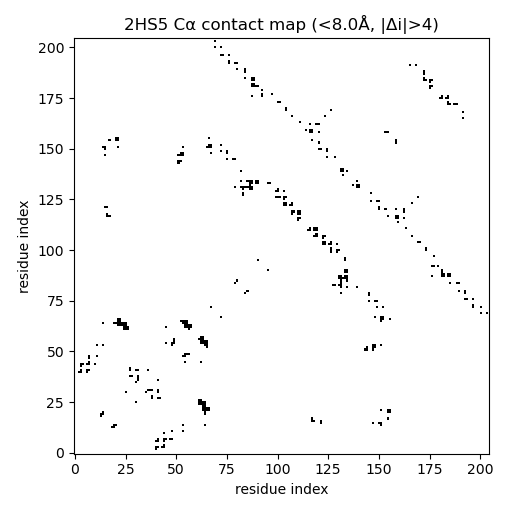 41.120 1.00 59.96 120 GLY A C 1
ATOM 738 O O . GLY A 1 122 ? 50.880 20.034 42.038 1.00 59.86 120 GLY A O 1
ATOM 739 N N . ASP A 1 123 ? 48.920 20.918 41.347 1.00 57.50 121 ASP A N 1
ATOM 740 C CA . ASP A 1 123 ? 48.435 20.987 42.725 1.00 53.96 121 ASP A CA 1
ATOM 741 C C . ASP A 1 123 ? 47.172 20.079 43.027 1.00 52.40 121 ASP A C 1
ATOM 742 O O . ASP A 1 123 ? 46.146 20.157 42.321 1.00 50.88 121 ASP A O 1
ATOM 747 N N . LEU A 1 124 ? 47.267 19.206 44.050 1.00 48.98 122 LEU A N 1
ATOM 748 C CA . LEU A 1 124 ? 46.167 18.272 44.379 1.00 47.82 122 LEU A CA 1
ATOM 749 C C . LEU A 1 124 ? 45.214 18.722 45.480 1.00 47.05 122 LEU A C 1
ATOM 750 O O . LEU A 1 124 ? 44.296 18.007 45.791 1.00 45.21 122 LEU A O 1
ATOM 755 N N . SER A 1 125 ? 45.375 19.948 45.974 1.00 46.86 123 SER A N 1
ATOM 756 C CA . SER A 1 125 ? 44.710 20.409 47.166 1.00 47.35 123 SER A CA 1
ATOM 757 C C . SER A 1 125 ? 43.195 20.496 47.062 1.00 46.49 123 SER A C 1
ATOM 758 O O . SER A 1 125 ? 42.446 20.339 48.089 1.00 46.43 123 SER A O 1
ATOM 761 N N . ARG A 1 126 ? 42.694 20.822 45.881 1.00 45.55 124 ARG A N 1
ATOM 762 C CA . ARG A 1 126 ? 41.293 20.876 45.758 1.00 45.73 124 ARG A CA 1
ATOM 763 C C . ARG A 1 126 ? 40.690 19.458 45.610 1.00 42.61 124 ARG A C 1
ATOM 764 O O . ARG A 1 126 ? 39.519 19.230 46.000 1.00 42.09 124 ARG A O 1
ATOM 772 N N . VAL A 1 127 ? 41.434 18.553 44.995 1.00 38.41 125 VAL A N 1
ATOM 773 C CA . VAL A 1 127 ? 41.027 17.126 44.940 1.00 37.60 125 VAL A CA 1
ATOM 774 C C . VAL A 1 127 ? 40.867 16.656 46.431 1.00 38.68 125 VAL A C 1
ATOM 775 O O . VAL A 1 127 ? 39.862 16.059 46.776 1.00 38.13 125 VAL A O 1
ATOM 779 N N . ALA A 1 128 ? 41.818 17.024 47.270 1.00 37.89 126 ALA A N 1
ATOM 780 C CA . ALA A 1 128 ? 41.935 16.579 48.646 1.00 41.94 126 ALA A CA 1
ATOM 781 C C . ALA A 1 128 ? 40.850 17.219 49.476 1.00 42.94 126 ALA A C 1
ATOM 782 O O . ALA A 1 128 ? 40.221 16.562 50.283 1.00 45.09 126 ALA A O 1
ATOM 784 N N . GLU A 1 129 ? 40.593 18.496 49.256 1.00 42.12 127 GLU A N 1
ATOM 785 C CA . GLU A 1 129 ? 39.504 19.128 49.908 1.00 43.33 127 GLU A CA 1
ATOM 786 C C . GLU A 1 129 ? 38.159 18.513 49.560 1.00 42.22 127 GLU A C 1
ATOM 787 O O . GLU A 1 129 ? 37.249 18.442 50.431 1.00 42.73 127 GLU A O 1
ATOM 793 N N . ALA A 1 130 ? 37.959 18.100 48.313 1.00 36.64 128 ALA A N 1
ATOM 794 C CA . ALA A 1 130 ? 36.692 17.490 48.055 1.00 36.66 128 ALA A CA 1
ATOM 795 C C . ALA A 1 130 ? 36.537 16.145 48.819 1.00 36.24 128 ALA A C 1
ATOM 796 O O . ALA A 1 130 ? 35.442 15.796 49.229 1.00 35.83 128 ALA A O 1
ATOM 798 N N . LEU A 1 131 ? 37.597 15.359 48.906 1.00 35.17 129 LEU A N 1
ATOM 799 C CA . LEU A 1 131 ? 37.554 14.160 49.705 1.00 36.75 129 LEU A CA 1
ATOM 800 C C . LEU A 1 131 ? 37.340 14.368 51.219 1.00 35.94 129 LEU A C 1
ATOM 801 O O . LEU A 1 131 ? 36.547 13.642 51.796 1.00 35.47 129 LEU A O 1
ATOM 806 N N . ASP A 1 132 ? 38.090 15.298 51.862 1.00 36.38 130 ASP A N 1
ATOM 807 C CA . ASP A 1 132 ? 37.799 15.724 53.270 1.00 37.33 130 ASP A CA 1
ATOM 808 C C . ASP A 1 132 ? 36.324 16.051 53.406 1.00 38.63 130 ASP A C 1
ATOM 809 O O . ASP A 1 132 ? 35.702 15.659 54.383 1.00 38.00 130 ASP A O 1
ATOM 814 N N . LEU A 1 133 ? 35.735 16.778 52.422 1.00 36.37 131 LEU A N 1
ATOM 815 C CA . LEU A 1 133 ? 34.371 17.173 52.570 1.00 35.85 131 LEU A CA 1
ATOM 816 C C . LEU A 1 133 ? 33.396 15.968 52.527 1.00 34.37 131 LEU A C 1
ATOM 817 O O . LEU A 1 133 ? 32.357 15.984 53.216 1.00 36.88 131 LEU A O 1
ATOM 822 N N . ALA A 1 134 ? 33.663 14.991 51.660 1.00 30.71 132 ALA A N 1
ATOM 823 C CA . ALA A 1 134 ? 32.851 13.792 51.436 1.00 31.21 132 ALA A CA 1
ATOM 824 C C . ALA A 1 134 ? 32.889 12.951 52.661 1.00 31.73 132 ALA A C 1
ATOM 825 O O . ALA A 1 134 ? 31.832 12.447 53.090 1.00 30.87 132 ALA A O 1
ATOM 827 N N . ASP A 1 135 ? 34.100 12.783 53.206 1.00 33.43 133 ASP A N 1
ATOM 828 C CA . ASP A 1 135 ? 34.326 12.043 54.471 1.00 35.59 133 ASP A CA 1
ATOM 829 C C . ASP A 1 135 ? 33.490 12.635 55.601 1.00 35.41 133 ASP A C 1
ATOM 830 O O . ASP A 1 135 ? 32.827 11.899 56.321 1.00 37.14 133 ASP A O 1
ATOM 835 N N . GLU A 1 136 ? 33.523 13.953 55.752 1.00 35.60 134 GLU A N 1
ATOM 836 C CA . GLU A 1 136 ? 32.612 14.644 56.673 1.00 37.77 134 GLU A CA 1
ATOM 837 C C . GLU A 1 136 ? 31.104 14.409 56.535 1.00 36.95 134 GLU A C 1
ATOM 838 O O . GLU A 1 136 ? 30.449 14.224 57.517 1.00 38.94 134 GLU A O 1
ATOM 844 N N . ARG A 1 137 ? 30.558 14.484 55.306 1.00 37.23 135 ARG A N 1
ATOM 845 C CA . ARG A 1 137 ? 29.138 14.154 55.002 1.00 33.33 135 ARG A CA 1
ATOM 846 C C . ARG A 1 137 ? 28.826 12.718 55.331 1.00 32.84 135 ARG A C 1
ATOM 847 O O . ARG A 1 137 ? 27.690 12.347 55.774 1.00 33.39 135 ARG A O 1
ATOM 855 N N . TYR A 1 138 ? 29.771 11.863 55.021 1.00 31.78 136 TYR A N 1
ATOM 856 C CA . TYR A 1 138 ? 29.561 10.452 55.235 1.00 32.67 136 TYR A CA 1
ATOM 857 C C . TYR A 1 138 ? 29.429 10.209 56.853 1.00 31.75 136 TYR A C 1
ATOM 858 O O . TYR A 1 138 ? 28.518 9.496 57.320 1.00 31.38 136 TYR A O 1
ATOM 867 N N . ALA A 1 139 ? 30.311 10.869 57.588 1.00 30.13 137 ALA A N 1
ATOM 868 C CA . ALA A 1 139 ? 30.434 10.743 59.097 1.00 31.57 137 ALA A CA 1
ATOM 869 C C . ALA A 1 139 ? 29.141 11.147 59.699 1.00 32.90 137 ALA A C 1
ATOM 870 O O . ALA A 1 139 ? 28.774 10.607 60.750 1.00 35.17 137 ALA A O 1
ATOM 872 N N . VAL A 1 140 ? 28.445 12.074 59.028 1.00 33.42 138 VAL A N 1
ATOM 873 C CA . VAL A 1 140 ? 27.128 12.646 59.536 1.00 32.27 138 VAL A CA 1
ATOM 874 C C . VAL A 1 140 ? 25.961 11.982 58.854 1.00 34.12 138 VAL A C 1
ATOM 875 O O . VAL A 1 140 ? 24.824 12.340 59.078 1.00 37.20 138 VAL A O 1
ATOM 879 N N . GLU A 1 141 ? 26.227 10.905 58.063 1.00 33.60 139 GLU A N 1
ATOM 880 C CA . GLU A 1 141 ? 25.156 10.252 57.320 1.00 34.46 139 GLU A CA 1
ATOM 881 C C . GLU A 1 141 ? 24.284 11.132 56.412 1.00 35.33 139 GLU A C 1
ATOM 882 O O . GLU A 1 141 ? 23.075 10.854 56.228 1.00 33.74 139 GLU A O 1
ATOM 888 N N . ASP A 1 142 ? 24.901 12.188 55.858 1.00 34.91 140 ASP A N 1
ATOM 889 C CA . ASP A 1 142 ? 24.252 13.072 54.916 1.00 36.81 140 ASP A CA 1
ATOM 890 C C . ASP A 1 142 ? 24.452 12.434 53.470 1.00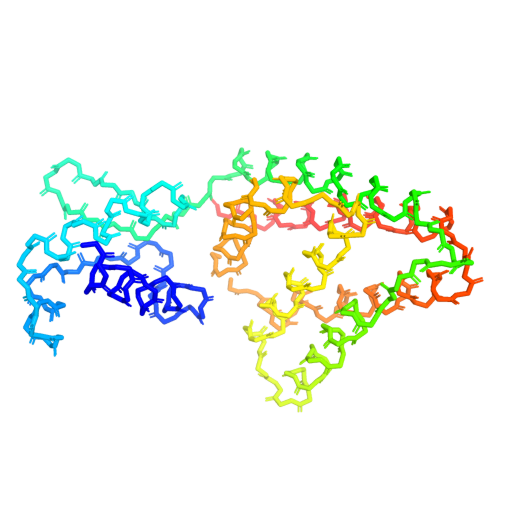 36.63 140 ASP A C 1
ATOM 891 O O . ASP A 1 142 ? 25.448 12.707 52.832 1.00 34.40 140 ASP A O 1
ATOM 896 N N . TRP A 1 143 ? 23.632 11.480 53.050 1.00 38.38 141 TRP A N 1
ATOM 897 C CA . TRP A 1 143 ? 23.972 10.668 51.888 1.00 40.84 141 TRP A CA 1
ATOM 898 C C . TRP A 1 143 ? 23.949 11.554 50.622 1.00 41.89 141 TRP A C 1
ATOM 899 O O . TRP A 1 143 ? 24.824 11.475 49.727 1.00 42.60 141 TRP A O 1
ATOM 910 N N . THR A 1 144 ? 22.996 12.457 50.630 1.00 41.41 142 THR A N 1
ATOM 911 C CA . THR A 1 144 ? 22.865 13.418 49.590 1.00 43.00 142 THR A CA 1
ATOM 912 C C . THR A 1 144 ? 24.122 14.288 49.536 1.00 42.25 142 THR A C 1
ATOM 913 O O . THR A 1 144 ? 24.657 14.438 48.457 1.00 41.57 142 THR A O 1
ATOM 917 N N . GLY A 1 145 ? 24.554 14.889 50.644 1.00 37.20 143 GLY A N 1
ATOM 918 C CA . GLY A 1 145 ? 25.806 15.613 50.659 1.00 35.98 143 GLY A CA 1
ATOM 919 C C . GLY A 1 145 ? 27.056 14.815 50.210 1.00 34.27 143 GLY A C 1
ATOM 920 O O . GLY A 1 145 ? 28.050 15.363 49.677 1.00 34.85 143 GLY A O 1
ATOM 921 N N . VAL A 1 146 ? 27.038 13.532 50.446 1.00 31.38 144 VAL A N 1
ATOM 922 C CA . VAL A 1 146 ? 28.137 12.715 49.966 1.00 31.70 144 VAL A CA 1
ATOM 923 C C . VAL A 1 146 ? 28.164 12.656 48.349 1.00 30.76 144 VAL A C 1
ATOM 924 O O . VAL A 1 146 ? 29.237 12.536 47.743 1.00 31.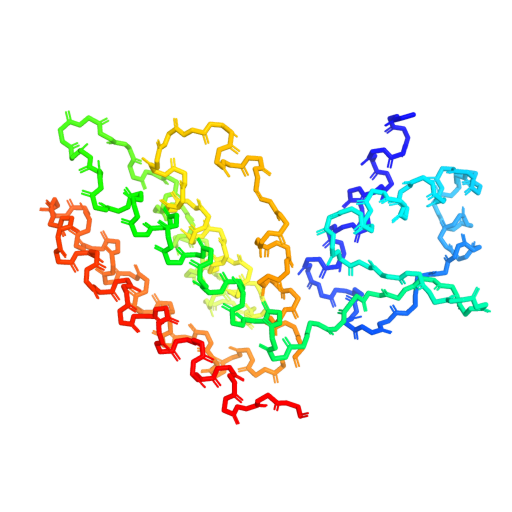69 144 VAL A O 1
ATOM 928 N N . GLY A 1 147 ? 26.998 12.557 47.723 1.00 30.30 145 GLY A N 1
ATOM 929 C CA . GLY A 1 147 ? 26.907 12.524 46.212 1.00 32.37 145 GLY A CA 1
ATOM 930 C C . GLY A 1 147 ? 27.364 13.907 45.762 1.00 33.75 145 GLY A C 1
ATOM 931 O O . GLY A 1 147 ? 28.222 14.034 44.931 1.00 34.25 145 GLY A O 1
ATOM 932 N N . THR A 1 148 ? 26.905 14.957 46.418 1.00 33.31 146 THR A N 1
ATOM 933 C CA . THR A 1 148 ? 27.328 16.309 46.063 1.00 34.09 146 THR A CA 1
ATOM 934 C C . THR A 1 148 ? 28.872 16.445 46.069 1.00 34.28 146 THR A C 1
ATOM 935 O O . THR A 1 148 ? 29.507 16.925 45.072 1.00 34.65 146 THR A O 1
ATOM 939 N N . ALA A 1 149 ? 29.510 15.967 47.150 1.00 32.04 147 ALA A N 1
ATOM 940 C CA . ALA A 1 149 ? 30.977 16.002 47.299 1.00 30.82 147 ALA A CA 1
ATOM 941 C C . ALA A 1 149 ? 31.635 15.070 46.328 1.00 30.83 147 ALA A C 1
ATOM 942 O O . ALA A 1 149 ? 32.779 15.250 46.049 1.00 32.29 147 ALA A O 1
ATOM 944 N N . ASP A 1 150 ? 30.970 14.000 45.906 1.00 31.71 148 ASP A N 1
ATOM 945 C CA . ASP A 1 150 ? 31.548 13.144 44.935 1.00 32.31 148 ASP A CA 1
ATOM 946 C C . ASP A 1 150 ? 31.668 13.977 43.598 1.00 32.52 148 ASP A C 1
ATOM 947 O O . ASP A 1 150 ? 32.633 13.866 42.916 1.00 33.81 148 ASP A O 1
ATOM 952 N N . ILE A 1 151 ? 30.658 14.781 43.256 1.00 33.58 149 ILE A N 1
ATOM 953 C CA . ILE A 1 151 ? 30.703 15.669 42.095 1.00 33.29 149 ILE A CA 1
ATOM 954 C C . ILE A 1 151 ? 31.806 16.699 42.246 1.00 32.79 149 ILE A C 1
ATOM 955 O O . ILE A 1 151 ? 32.554 16.874 41.282 1.00 31.58 149 ILE A O 1
ATOM 960 N N . HIS A 1 152 ? 31.986 17.331 43.413 1.00 31.87 150 HIS A N 1
ATOM 961 C CA . HIS A 1 152 ? 33.149 18.231 43.607 1.00 33.95 150 HIS A CA 1
ATOM 962 C C . HIS A 1 152 ? 34.504 17.588 43.368 1.00 35.76 150 HIS A C 1
ATOM 963 O O . HIS A 1 152 ? 35.406 18.213 42.802 1.00 38.79 150 HIS A O 1
ATOM 970 N N . PHE A 1 153 ? 34.675 16.365 43.822 1.00 33.45 151 PHE A N 1
ATOM 971 C CA . PHE A 1 153 ? 35.872 15.609 43.591 1.00 32.97 151 PHE A CA 1
ATOM 972 C C . PHE A 1 153 ? 36.122 15.346 42.086 1.00 31.98 151 PHE A C 1
ATOM 973 O O . PHE A 1 153 ? 37.231 15.450 41.605 1.00 30.38 151 PHE A O 1
ATOM 981 N N . HIS A 1 154 ? 35.106 14.885 41.395 1.00 31.82 152 HIS A N 1
ATOM 982 C CA . HIS A 1 154 ? 35.281 14.588 39.949 1.00 31.90 152 HIS A CA 1
ATOM 983 C C . HIS A 1 154 ? 35.495 15.945 39.167 1.00 32.13 152 HIS A C 1
ATOM 984 O O . HIS A 1 154 ? 36.304 16.048 38.241 1.00 31.44 152 HIS A O 1
ATOM 991 N N . SER A 1 155 ? 34.801 16.981 39.597 1.00 31.85 153 SER A N 1
ATOM 992 C CA . SER A 1 155 ? 35.061 18.324 39.047 1.00 33.59 153 SER A CA 1
ATOM 993 C C . SER A 1 155 ? 36.504 18.813 39.265 1.00 34.46 153 SER A C 1
ATOM 994 O O . SER A 1 155 ? 37.179 19.318 38.320 1.00 34.41 153 SER A O 1
ATOM 997 N N . ALA A 1 156 ? 37.027 18.566 40.462 1.00 32.98 154 ALA A N 1
ATOM 998 C CA . ALA A 1 156 ? 38.419 18.836 40.803 1.00 33.41 154 ALA A CA 1
ATOM 999 C C . ALA A 1 156 ? 39.397 18.110 39.915 1.00 32.84 154 ALA A C 1
ATOM 1000 O O . ALA A 1 156 ? 40.535 18.597 39.623 1.00 33.23 154 ALA A O 1
ATOM 1002 N N . LEU A 1 157 ? 39.038 16.883 39.552 1.00 34.19 155 LEU A N 1
ATOM 1003 C CA . LEU A 1 157 ? 39.900 16.110 38.650 1.00 33.96 155 LEU A CA 1
ATOM 1004 C C . LEU A 1 157 ? 39.857 16.651 37.188 1.00 35.46 155 LEU A C 1
ATOM 1005 O O . LEU A 1 157 ? 40.875 16.655 36.486 1.00 33.35 155 LEU A O 1
ATOM 1010 N N . ALA A 1 158 ? 38.657 17.030 36.717 1.00 33.72 156 ALA A N 1
ATOM 1011 C CA . ALA A 1 158 ? 38.519 17.774 35.428 1.00 34.67 156 ALA A CA 1
ATOM 1012 C C . ALA A 1 158 ? 39.357 19.128 35.390 1.00 34.07 156 ALA A C 1
ATOM 1013 O O . ALA A 1 158 ? 39.874 19.467 34.361 1.00 35.57 156 ALA A O 1
ATOM 1015 N N . SER A 1 159 ? 39.474 19.822 36.507 1.00 34.05 157 SER A N 1
ATOM 1016 C CA . SER A 1 159 ? 40.237 21.028 36.702 1.00 34.39 157 SER A CA 1
ATOM 1017 C C . SER A 1 159 ? 41.694 20.811 36.694 1.00 34.70 157 SER A C 1
ATOM 1018 O O . SER A 1 159 ? 42.432 21.753 36.633 1.00 36.28 157 SER A O 1
ATOM 1021 N N . LEU A 1 160 ? 42.133 19.572 36.729 1.00 36.21 158 LEU A N 1
ATOM 1022 C CA . LEU A 1 160 ? 43.554 19.293 36.687 1.00 35.60 158 LEU A CA 1
ATOM 1023 C C . LEU A 1 160 ? 44.104 19.519 35.239 1.00 35.30 158 LEU A C 1
ATOM 1024 O O . LEU A 1 160 ? 45.353 19.637 34.986 1.00 34.42 158 LEU A O 1
ATOM 1029 N N . ASN A 1 161 ? 43.187 19.509 34.301 1.00 34.33 159 ASN A N 1
ATOM 1030 C CA . ASN A 1 161 ? 43.520 19.995 32.951 1.00 36.60 159 ASN A CA 1
ATOM 1031 C C . ASN A 1 161 ? 44.029 21.473 32.846 1.00 37.99 159 ASN A C 1
ATOM 1032 O O . ASN A 1 161 ? 44.551 21.862 31.803 1.00 39.21 159 ASN A O 1
ATOM 1037 N N . ASN A 1 162 ? 43.853 22.274 33.907 1.00 39.67 160 ASN A N 1
ATOM 1038 C CA . ASN A 1 162 ? 44.123 23.705 33.948 1.00 38.96 160 ASN A CA 1
ATOM 1039 C C . ASN A 1 162 ? 43.582 24.535 32.830 1.00 38.34 160 ASN A C 1
ATOM 1040 O O . ASN A 1 162 ? 44.282 25.392 32.385 1.00 40.26 160 ASN A O 1
ATOM 1045 N N . SER A 1 163 ? 42.361 24.319 32.403 1.00 37.91 161 SER A N 1
ATOM 1046 C CA . SER A 1 163 ? 41.723 25.158 31.438 1.00 37.23 161 SER A CA 1
ATOM 1047 C C . SER A 1 163 ? 40.427 25.707 32.086 1.00 39.70 161 SER A C 1
ATOM 1048 O O . SER A 1 163 ? 39.504 24.920 32.533 1.00 41.16 161 SER A O 1
ATOM 1051 N N . ASN A 1 164 ? 40.371 27.037 32.214 1.00 40.20 162 ASN A N 1
ATOM 1052 C CA . ASN A 1 164 ? 39.136 27.745 32.514 1.00 42.34 162 ASN A CA 1
ATOM 1053 C C . ASN A 1 164 ? 38.049 27.451 31.599 1.00 41.65 162 ASN A C 1
ATOM 1054 O O . ASN A 1 164 ? 36.919 27.420 32.004 1.00 42.43 162 ASN A O 1
ATOM 1059 N N . ARG A 1 165 ? 38.395 27.259 30.332 1.00 41.76 163 ARG A N 1
ATOM 1060 C CA . ARG A 1 165 ? 37.434 26.948 29.320 1.00 41.34 163 ARG A CA 1
ATOM 1061 C C . ARG A 1 165 ? 36.802 25.557 29.561 1.00 39.58 163 ARG A C 1
ATOM 1062 O O . ARG A 1 165 ? 35.580 25.440 29.564 1.00 41.09 163 ARG A O 1
ATOM 1070 N N . ILE A 1 166 ? 37.635 24.514 29.701 1.00 37.90 164 ILE A N 1
ATOM 1071 C CA . ILE A 1 166 ? 37.140 23.140 30.053 1.00 36.98 164 ILE A CA 1
ATOM 1072 C C . ILE A 1 166 ? 36.258 23.222 31.299 1.00 37.68 164 ILE A C 1
ATOM 1073 O O . ILE A 1 166 ? 35.108 22.690 31.317 1.00 39.36 164 ILE A O 1
ATOM 1078 N N . ASP A 1 167 ? 36.699 23.977 32.277 1.00 38.10 165 ASP A N 1
ATOM 1079 C CA . ASP A 1 167 ? 35.895 24.247 33.452 1.00 41.23 165 ASP A CA 1
ATOM 1080 C C . ASP A 1 167 ? 34.509 24.883 33.284 1.00 44.73 1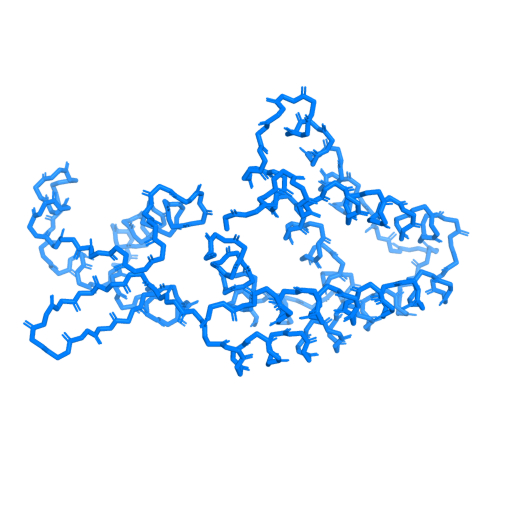65 ASP A C 1
ATOM 1081 O O . ASP A 1 167 ? 33.512 24.345 33.856 1.00 45.23 165 ASP A O 1
ATOM 1086 N N . GLU A 1 168 ? 34.412 26.000 32.542 1.00 45.53 166 GLU A N 1
ATOM 1087 C CA . GLU A 1 168 ? 33.096 26.640 32.269 1.00 47.99 166 GLU A CA 1
ATOM 1088 C C . GLU A 1 168 ? 32.288 25.620 31.512 1.00 44.69 166 GLU A C 1
ATOM 1089 O O . GLU A 1 168 ? 31.094 25.541 31.682 1.00 46.17 166 GLU A O 1
ATOM 1095 N N . LEU A 1 169 ? 32.880 24.955 30.539 1.00 41.08 167 LEU A N 1
ATOM 1096 C CA . LEU A 1 169 ? 32.059 24.079 29.731 1.00 39.44 167 LEU A CA 1
ATOM 1097 C C . LEU A 1 169 ? 31.486 22.832 30.457 1.00 38.40 167 LEU A C 1
ATOM 1098 O O . LEU A 1 169 ? 30.468 22.226 30.022 1.00 39.27 167 LEU A O 1
ATOM 1111 N N . ARG A 1 171 ? 30.467 22.735 33.429 1.00 37.35 169 ARG A N 1
ATOM 1112 C CA . ARG A 1 171 ? 29.449 23.192 34.426 1.00 41.76 169 ARG A CA 1
ATOM 1113 C C . ARG A 1 171 ? 28.049 22.460 34.289 1.00 39.20 169 ARG A C 1
ATOM 1114 O O . ARG A 1 171 ? 27.460 22.030 35.250 1.00 39.68 169 ARG A O 1
ATOM 1122 N N . SER A 1 172 ? 27.573 22.252 33.088 1.00 37.00 170 SER A N 1
ATOM 1123 C CA . SER A 1 172 ? 26.312 21.693 32.879 1.00 37.68 170 SER A CA 1
ATOM 1124 C C . SER A 1 172 ? 26.389 20.164 32.893 1.00 36.56 170 SER A C 1
ATOM 1125 O O . SER A 1 172 ? 25.419 19.493 33.095 1.00 35.96 170 SER A O 1
ATOM 1128 N N . VAL A 1 173 ? 27.543 19.586 32.573 1.00 33.74 171 VAL A N 1
ATOM 1129 C CA . VAL A 1 173 ? 27.726 18.225 32.863 1.00 32.64 171 VAL A CA 1
ATOM 1130 C C . VAL A 1 173 ? 27.585 17.858 34.451 1.00 32.04 171 VAL A C 1
ATOM 1131 O O . VAL A 1 173 ? 26.912 16.900 34.779 1.00 31.52 171 VAL A O 1
ATOM 1135 N N . TRP A 1 174 ? 28.259 18.579 35.341 1.00 28.47 172 TRP A N 1
ATOM 1136 C CA . TRP A 1 174 ? 28.224 18.371 36.784 1.00 30.86 172 TRP A CA 1
ATOM 1137 C C . TRP A 1 174 ? 26.855 18.595 37.352 1.00 34.00 172 TRP A C 1
ATOM 1138 O O . TRP A 1 174 ? 26.382 17.735 38.105 1.00 35.73 172 TRP A O 1
ATOM 1149 N N . ASN A 1 175 ? 26.176 19.675 36.902 1.00 35.91 173 ASN A N 1
ATOM 1150 C CA . ASN A 1 175 ? 24.729 19.908 37.088 1.00 38.36 173 ASN A CA 1
ATOM 1151 C C . ASN A 1 175 ? 23.870 18.741 36.766 1.00 37.69 173 ASN A C 1
ATOM 1152 O O . ASN A 1 175 ? 23.038 18.349 37.555 1.00 37.20 173 ASN A O 1
ATOM 1157 N N . GLU A 1 176 ? 23.990 18.247 35.567 1.00 36.85 174 GLU A N 1
ATOM 1158 C CA . GLU A 1 176 ? 23.192 17.077 35.244 1.00 35.28 174 GLU A CA 1
ATOM 1159 C C . GLU A 1 176 ? 23.608 15.759 35.989 1.00 33.86 174 GLU A C 1
ATOM 1160 O O . GLU A 1 176 ? 22.732 14.876 36.191 1.00 33.24 174 GLU A O 1
ATOM 1166 N N . ALA A 1 177 ? 24.930 15.551 36.185 1.00 31.48 175 ALA A N 1
ATOM 1167 C CA . ALA A 1 177 ? 25.448 14.440 37.015 1.00 32.86 175 ALA A CA 1
ATOM 1168 C C . ALA A 1 177 ? 24.759 14.502 38.410 1.00 32.23 175 ALA A C 1
A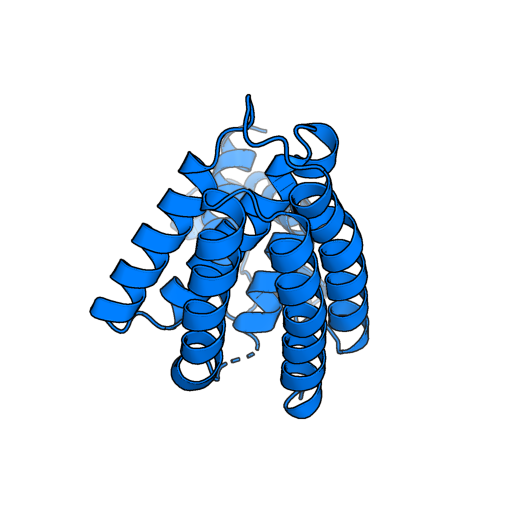TOM 1169 O O . ALA A 1 177 ? 24.278 13.487 38.787 1.00 32.64 175 ALA A O 1
ATOM 1171 N N . ARG A 1 178 ? 24.644 15.670 39.071 1.00 31.50 176 ARG A N 1
ATOM 1172 C CA . ARG A 1 178 ? 23.843 15.744 40.299 1.00 32.79 176 ARG A CA 1
ATOM 1173 C C . ARG A 1 178 ? 22.396 15.365 40.212 1.00 32.86 176 ARG A C 1
ATOM 1174 O O . ARG A 1 178 ? 21.902 14.742 41.133 1.00 32.16 176 ARG A O 1
ATOM 1182 N N . LEU A 1 179 ? 21.666 15.854 39.188 1.00 31.05 177 LEU A N 1
ATOM 1183 C CA . LEU A 1 179 ? 20.330 15.477 39.046 1.00 30.77 177 LEU A CA 1
ATOM 1184 C C . LEU A 1 179 ? 20.209 13.977 38.895 1.00 31.75 177 LEU A C 1
ATOM 1185 O O . LEU A 1 179 ? 19.238 13.397 39.416 1.00 32.70 177 LEU A O 1
ATOM 1190 N N . VAL A 1 180 ? 21.005 13.346 38.021 1.00 30.89 178 VAL A N 1
ATOM 1191 C CA . VAL A 1 180 ? 20.967 11.895 37.919 1.00 31.02 178 VAL A CA 1
ATOM 1192 C C . VAL A 1 180 ? 21.065 11.217 39.351 1.00 35.10 178 VAL A C 1
ATOM 1193 O O . VAL A 1 180 ? 20.355 10.236 39.595 1.00 34.39 178 VAL A O 1
ATOM 1197 N N . PHE A 1 181 ? 21.958 11.717 40.227 1.00 34.36 179 PHE A N 1
ATOM 1198 C CA . PHE A 1 181 ? 22.081 11.124 41.544 1.00 38.58 179 PHE A CA 1
ATOM 1199 C C . PHE A 1 181 ? 20.801 11.286 42.379 1.00 40.32 179 PHE A C 1
ATOM 1200 O O . PHE A 1 181 ? 20.515 10.374 43.089 1.00 42.49 179 PHE A O 1
ATOM 1208 N N . HIS A 1 182 ? 20.057 12.389 42.241 1.00 40.06 180 HIS A N 1
ATOM 1209 C CA . HIS A 1 182 ? 18.795 12.579 42.943 1.00 41.72 180 HIS A CA 1
ATOM 1210 C C . HIS A 1 182 ? 17.715 11.716 42.378 1.00 44.55 180 HIS A C 1
ATOM 1211 O O . HIS A 1 182 ? 16.837 11.312 43.104 1.00 45.22 180 HIS A O 1
ATOM 1218 N N . VAL A 1 183 ? 17.720 11.465 41.074 1.00 47.93 181 VAL A N 1
ATOM 1219 C CA . VAL A 1 183 ? 16.640 10.667 40.450 1.00 49.87 181 VAL A CA 1
ATOM 1220 C C . VAL A 1 183 ? 16.862 9.261 40.984 1.00 52.45 181 VAL A C 1
ATOM 1221 O O . VAL A 1 183 ? 15.944 8.444 41.080 1.00 53.14 181 VAL A O 1
ATOM 1233 N N . ASP A 1 185 ? 17.774 8.213 44.152 1.00 60.11 183 ASP A N 1
ATOM 1234 C CA . ASP A 1 185 ? 17.301 7.900 45.492 1.00 63.44 183 ASP A CA 1
ATOM 1235 C C . ASP A 1 185 ? 17.769 6.538 46.017 1.00 64.01 183 ASP A C 1
ATOM 1236 O O . ASP A 1 185 ? 16.957 5.701 46.531 1.00 65.11 183 ASP A O 1
ATOM 1241 N N . ASP A 1 186 ? 19.077 6.315 45.925 1.00 63.36 184 ASP A N 1
ATOM 1242 C CA . ASP A 1 186 ? 19.669 5.075 46.440 1.00 61.27 184 ASP A CA 1
ATOM 1243 C C . ASP A 1 186 ? 20.941 5.396 47.174 1.00 56.78 184 ASP A C 1
ATOM 1244 O O . ASP A 1 186 ? 21.839 4.536 47.259 1.00 56.55 184 ASP A O 1
ATOM 1249 N N . ALA A 1 187 ? 20.977 6.597 47.717 1.00 52.98 185 ALA A N 1
ATOM 1250 C CA . ALA A 1 187 ? 22.190 7.413 47.920 1.00 51.40 185 ALA A CA 1
ATOM 1251 C C . ALA A 1 187 ? 23.167 6.769 48.861 1.00 51.42 185 ALA A C 1
ATOM 1252 O O . ALA A 1 187 ? 24.326 6.525 48.510 1.00 48.68 185 ALA A O 1
ATOM 1254 N N . HIS A 1 188 ? 22.661 6.452 50.056 1.00 51.26 186 HIS A N 1
ATOM 1255 C CA . HIS A 1 188 ? 23.387 5.678 51.027 1.00 51.67 186 HIS A CA 1
ATOM 1256 C C . HIS A 1 188 ? 24.102 4.465 50.431 1.00 50.27 186 HIS A C 1
ATOM 1257 O O . HIS A 1 188 ? 25.348 4.335 50.417 1.00 50.39 186 HIS A O 1
ATOM 1264 N N . ARG A 1 189 ? 23.335 3.555 49.921 1.00 48.68 187 ARG A N 1
ATOM 1265 C CA . ARG A 1 189 ? 23.979 2.395 49.372 1.00 51.74 187 ARG A CA 1
ATOM 1266 C C . ARG A 1 189 ? 24.872 2.685 48.120 1.00 47.20 187 ARG A C 1
ATOM 1267 O O . ARG A 1 189 ? 25.817 1.974 47.842 1.00 48.45 187 ARG A O 1
ATOM 1275 N N . PHE A 1 190 ? 24.506 3.669 47.319 1.00 45.90 188 PHE A N 1
ATOM 1276 C CA . PHE A 1 190 ? 25.259 3.959 46.081 1.00 42.50 188 PHE A CA 1
ATOM 1277 C C . PHE A 1 190 ? 26.647 4.547 46.411 1.00 39.16 188 PHE A C 1
ATOM 1278 O O . PHE A 1 190 ? 27.646 3.992 46.038 1.00 35.82 188 PHE A O 1
ATOM 1286 N N . HIS A 1 191 ? 26.663 5.635 47.144 1.00 37.10 189 HIS A N 1
ATOM 1287 C CA . HIS A 1 191 ? 27.874 6.427 47.332 1.00 36.23 189 HIS A CA 1
ATOM 1288 C C . HIS A 1 191 ? 29.085 5.890 48.077 1.00 37.37 189 HIS A C 1
ATOM 1289 O O . HIS A 1 191 ? 30.265 6.270 47.719 1.00 36.58 189 HIS A O 1
ATOM 1296 N N . GLY A 1 192 ? 28.894 4.994 49.087 1.00 36.06 190 GLY A N 1
ATOM 1297 C CA . GLY A 1 192 ? 30.008 4.704 49.879 1.00 31.34 190 GLY A CA 1
ATOM 1298 C C . GLY A 1 192 ? 31.027 3.934 49.134 1.00 32.93 190 GLY A C 1
ATOM 1299 O O . GLY A 1 192 ? 32.221 4.174 49.290 1.00 35.30 190 GLY A O 1
ATOM 1300 N N . PRO A 1 193 ? 30.636 2.872 48.421 1.00 32.98 191 PRO A N 1
ATOM 1301 C CA . PRO A 1 193 ? 31.727 2.245 47.695 1.00 33.22 191 PRO A CA 1
ATOM 1302 C C . PRO A 1 193 ? 32.474 3.129 46.598 1.00 33.80 191 PRO A C 1
ATOM 1303 O O . PRO A 1 193 ? 33.710 2.942 46.380 1.00 34.85 191 PRO A O 1
ATOM 1307 N N . TYR A 1 194 ? 31.797 4.089 46.008 1.00 32.69 192 TYR A N 1
ATOM 1308 C CA . TYR A 1 194 ? 32.509 5.075 45.128 1.00 34.06 192 TYR A CA 1
ATOM 1309 C C . TYR A 1 194 ? 33.407 6.016 45.919 1.00 32.94 192 TYR A C 1
ATOM 1310 O O . TYR A 1 194 ? 34.521 6.322 45.531 1.00 31.92 192 TYR A O 1
ATOM 1319 N N . LEU A 1 195 ? 32.956 6.449 47.089 1.00 34.28 193 LEU A N 1
ATOM 1320 C CA . LEU A 1 195 ? 33.855 7.272 47.977 1.00 33.45 193 LEU A CA 1
ATOM 1321 C C . LEU A 1 195 ? 35.158 6.556 48.340 1.00 34.16 193 LEU A C 1
ATOM 1322 O O . LEU A 1 195 ? 36.277 7.117 48.265 1.00 35.33 193 LEU A O 1
ATOM 1327 N N . THR A 1 196 ? 35.060 5.283 48.674 1.00 33.89 194 THR A N 1
ATOM 1328 C CA . THR A 1 196 ? 36.286 4.522 48.901 1.00 35.17 194 THR A CA 1
ATOM 1329 C C . THR A 1 196 ? 37.134 4.481 47.611 1.00 35.57 194 THR A C 1
ATOM 1330 O O . THR A 1 196 ? 38.375 4.566 47.636 1.00 33.76 194 THR A O 1
ATOM 1334 N N . ARG A 1 197 ? 36.485 4.240 46.457 1.00 36.05 195 ARG A N 1
ATOM 1335 C CA . ARG A 1 197 ? 37.325 4.225 45.230 1.00 35.41 195 ARG A CA 1
ATOM 1336 C C . ARG A 1 197 ? 37.894 5.653 44.938 1.00 35.92 195 ARG A C 1
ATOM 1337 O O . ARG A 1 197 ? 38.996 5.775 44.454 1.00 36.66 195 ARG A O 1
ATOM 1345 N N . ASN A 1 198 ? 37.150 6.732 45.223 1.00 33.27 196 ASN A N 1
ATOM 1346 C CA . ASN A 1 198 ? 37.757 8.046 45.086 1.00 34.07 196 ASN A CA 1
ATOM 1347 C C . ASN A 1 198 ? 39.070 8.231 45.872 1.00 34.88 196 ASN A C 1
ATOM 1348 O O . ASN A 1 198 ? 40.054 8.910 45.377 1.00 31.37 196 ASN A O 1
ATOM 1353 N N . HIS A 1 199 ? 39.092 7.709 47.110 1.00 35.50 197 HIS A N 1
ATOM 1354 C CA . HIS A 1 199 ? 40.344 7.792 47.926 1.00 35.61 197 HIS A CA 1
ATOM 1355 C C . HIS A 1 199 ? 41.477 7.027 47.226 1.00 36.60 197 HIS A C 1
ATOM 1356 O O . HIS A 1 199 ? 42.612 7.358 47.348 1.00 36.58 197 HIS A O 1
ATOM 1363 N N . GLU A 1 200 ? 41.163 5.909 46.597 1.00 38.45 198 GLU A N 1
ATOM 1364 C CA . GLU A 1 200 ? 42.157 5.066 46.055 1.00 39.89 198 GLU A CA 1
ATOM 1365 C C . GLU A 1 200 ? 42.732 5.855 44.840 1.00 41.52 198 GLU A C 1
ATOM 1366 O O . GLU A 1 200 ? 43.949 5.897 44.623 1.00 39.41 198 GLU A O 1
ATOM 1372 N N . ILE A 1 201 ? 41.837 6.487 44.030 1.00 40.21 199 ILE A N 1
ATOM 1373 C CA . ILE A 1 201 ? 42.275 7.331 42.860 1.00 38.19 199 ILE A CA 1
ATOM 1374 C C . ILE A 1 201 ? 43.222 8.487 43.401 1.00 35.82 199 ILE A C 1
ATOM 1375 O O . ILE A 1 201 ? 44.324 8.726 42.883 1.00 35.07 199 ILE A O 1
ATOM 1380 N N . TYR A 1 202 ? 42.781 9.147 44.440 1.00 31.78 200 TYR A N 1
ATOM 1381 C CA . TYR A 1 202 ? 43.528 10.264 44.986 1.00 35.90 200 TYR A CA 1
ATOM 1382 C C . TYR A 1 202 ? 44.835 9.718 45.557 1.00 39.14 200 TYR A C 1
ATOM 1383 O O . TYR A 1 202 ? 45.910 10.340 45.351 1.00 40.10 200 TYR A O 1
ATOM 1392 N N . ASP A 1 203 ? 44.768 8.583 46.304 1.00 40.27 201 ASP A N 1
ATOM 1393 C CA . ASP A 1 203 ? 46.039 7.938 46.822 1.00 40.96 201 ASP A CA 1
ATOM 1394 C C . ASP A 1 203 ? 47.076 7.662 45.693 1.00 42.04 201 ASP A C 1
ATOM 1395 O O . ASP A 1 203 ? 48.215 8.029 45.813 1.00 44.19 201 ASP A O 1
ATOM 1400 N N . ALA A 1 204 ? 46.651 7.130 44.556 1.00 41.63 202 ALA A N 1
ATOM 1401 C CA . ALA A 1 204 ? 47.526 6.935 43.461 1.00 43.07 202 ALA A CA 1
ATOM 1402 C C . ALA A 1 204 ? 48.032 8.237 42.833 1.00 46.04 202 ALA A C 1
ATOM 1403 O O . ALA A 1 204 ? 49.178 8.246 42.346 1.00 46.24 202 ALA A O 1
ATOM 1405 N N . LEU A 1 205 ? 47.207 9.308 42.785 1.00 46.51 203 LEU A N 1
ATOM 1406 C CA . LEU A 1 205 ? 47.711 10.530 42.143 1.00 48.23 203 LEU A CA 1
ATOM 1407 C C . LEU A 1 205 ? 48.773 11.158 42.988 1.00 48.83 203 LEU A C 1
ATOM 1408 O O . LEU A 1 205 ? 49.763 11.680 42.419 1.00 50.27 203 LEU A O 1
ATOM 1413 N N . ALA A 1 206 ? 48.521 11.204 44.306 1.00 48.20 204 ALA A N 1
ATOM 1414 C CA . ALA A 1 206 ? 49.450 11.770 45.288 1.00 48.55 204 ALA A CA 1
ATOM 1415 C C . ALA A 1 206 ? 50.782 10.982 45.400 1.00 49.58 204 ALA A C 1
ATOM 1416 O O . ALA A 1 206 ? 51.766 11.583 45.774 1.00 51.42 204 ALA A O 1
ATOM 1418 N N . ALA A 1 207 ? 50.800 9.681 45.073 1.00 49.65 205 ALA A N 1
ATOM 1419 C CA . ALA A 1 207 ? 52.031 8.882 44.915 1.00 50.18 205 ALA A CA 1
ATOM 1420 C C . ALA A 1 207 ? 52.733 9.131 43.556 1.00 52.42 205 ALA A C 1
ATOM 1421 O O . ALA A 1 207 ? 53.769 8.504 43.232 1.00 52.63 205 ALA A O 1
ATOM 1423 N N . GLY A 1 208 ? 52.130 9.998 42.737 1.00 51.18 206 GLY A N 1
ATOM 1424 C CA . GLY A 1 208 ? 52.667 10.338 41.488 1.00 48.94 206 GLY A CA 1
ATOM 1425 C C . GLY A 1 208 ? 52.419 9.287 40.477 1.00 48.17 206 GLY A C 1
ATOM 1426 O O . GLY A 1 208 ? 53.036 9.389 39.426 1.00 48.27 206 GLY A O 1
ATOM 1427 N N . ASN A 1 209 ? 51.529 8.313 40.753 1.00 46.15 207 ASN A N 1
ATOM 1428 C CA . ASN A 1 209 ? 51.210 7.281 39.770 1.00 46.44 207 ASN A CA 1
ATOM 1429 C C . ASN A 1 209 ? 49.950 7.604 38.929 1.00 45.66 207 ASN A C 1
ATOM 1430 O O . ASN A 1 209 ? 48.901 6.949 39.031 1.00 43.90 207 ASN A O 1
ATOM 1435 N N . THR A 1 210 ? 50.112 8.571 38.022 1.00 45.72 208 THR A N 1
ATOM 1436 C CA . THR A 1 210 ? 49.028 9.116 37.235 1.00 44.92 208 THR A CA 1
ATOM 1437 C C . THR A 1 210 ? 48.508 8.045 36.265 1.00 45.61 208 THR A C 1
ATOM 1438 O O . THR A 1 210 ? 47.353 8.013 35.894 1.00 46.49 208 THR A O 1
ATOM 1442 N N . GLU A 1 211 ? 49.325 7.067 35.949 1.00 46.56 209 GLU A N 1
ATOM 1443 C CA . GLU A 1 211 ? 48.886 6.128 34.982 1.00 47.76 209 GLU A CA 1
ATOM 1444 C C . GLU A 1 211 ? 47.956 5.069 35.586 1.00 47.17 209 GLU A C 1
ATOM 1445 O O . GLU A 1 211 ? 46.898 4.664 35.001 1.00 46.52 209 GLU A O 1
ATOM 1451 N N . ALA A 1 212 ? 48.365 4.617 36.772 1.00 45.67 210 ALA A N 1
ATOM 1452 C CA . ALA A 1 212 ? 47.562 3.764 37.575 1.00 43.08 210 ALA A CA 1
ATOM 1453 C C . ALA A 1 212 ? 46.245 4.544 38.006 1.00 41.97 210 ALA A C 1
ATOM 1454 O O . ALA A 1 212 ? 45.166 3.977 37.984 1.00 42.18 210 ALA A O 1
ATOM 1456 N N . ALA A 1 213 ? 46.370 5.825 38.392 1.00 41.45 211 ALA A N 1
ATOM 1457 C CA . ALA A 1 213 ? 45.227 6.701 38.808 1.00 39.66 211 ALA A CA 1
ATOM 1458 C C . ALA A 1 213 ? 44.235 6.699 37.663 1.00 38.83 211 ALA A C 1
ATOM 1459 O O . ALA A 1 213 ? 43.051 6.590 37.849 1.00 35.56 211 ALA A O 1
ATOM 1461 N N . GLY A 1 214 ? 44.771 6.794 36.458 1.00 41.11 212 GLY A N 1
ATOM 1462 C CA . GLY A 1 214 ? 43.922 7.004 35.270 1.00 42.51 212 GLY A CA 1
ATOM 1463 C C . GLY A 1 214 ? 43.213 5.755 34.890 1.00 42.23 212 GLY A C 1
ATOM 1464 O O . GLY A 1 214 ? 42.073 5.793 34.432 1.00 44.89 212 GLY A O 1
ATOM 1465 N N . GLN A 1 215 ? 43.854 4.617 35.088 1.00 42.07 213 GLN A N 1
ATOM 1466 C CA . GLN A 1 215 ? 43.145 3.359 34.827 1.00 41.87 213 GLN A CA 1
ATOM 1467 C C . GLN A 1 215 ? 42.001 3.054 35.879 1.00 38.75 213 GLN A C 1
ATOM 1468 O O . GLN A 1 215 ? 40.993 2.443 35.593 1.00 36.51 213 GLN A O 1
ATOM 1474 N N . LEU A 1 216 ? 42.307 3.371 37.107 1.00 37.62 214 LEU A N 1
ATOM 1475 C CA . LEU A 1 216 ? 41.402 3.258 38.230 1.00 37.91 214 LEU A CA 1
ATOM 1476 C C . LEU A 1 216 ? 40.144 4.102 37.908 1.00 37.36 214 LEU A C 1
ATOM 1477 O O . LEU A 1 216 ? 38.988 3.608 37.975 1.00 39.16 214 LEU A O 1
ATOM 1482 N N . LEU A 1 217 ? 40.344 5.377 37.539 1.00 36.51 215 LEU A N 1
ATOM 1483 C CA . LEU A 1 217 ? 39.238 6.245 37.142 1.00 35.07 215 LEU A CA 1
ATOM 1484 C C . LEU A 1 217 ? 38.412 5.740 35.912 1.00 34.76 215 LEU A C 1
ATOM 1485 O O . LEU A 1 217 ? 37.170 5.837 35.862 1.00 34.11 215 LEU A O 1
ATOM 1490 N N . LYS A 1 218 ? 39.048 5.194 34.906 1.00 36.87 216 LYS A N 1
ATOM 1491 C CA . LYS A 1 218 ? 38.271 4.694 33.764 1.00 40.64 216 LYS A CA 1
ATOM 1492 C C . LYS A 1 218 ? 37.342 3.501 34.155 1.00 38.95 216 LYS A C 1
ATOM 1493 O O . LYS A 1 218 ? 36.205 3.453 33.724 1.00 41.30 216 LYS A O 1
ATOM 1499 N N . THR A 1 219 ? 37.852 2.470 34.847 1.00 37.99 217 THR A N 1
ATOM 1500 C CA . THR A 1 219 ? 37.014 1.362 35.335 1.00 38.68 217 THR A CA 1
ATOM 1501 C C . THR A 1 219 ? 35.908 1.914 36.235 1.00 35.70 217 THR A C 1
ATOM 1502 O O . THR A 1 219 ? 34.742 1.570 36.051 1.00 37.64 217 THR A O 1
ATOM 1506 N N . TYR A 1 220 ? 36.254 2.891 37.048 1.00 31.64 218 TYR A N 1
ATOM 1507 C CA . TYR A 1 220 ? 35.250 3.600 37.921 1.00 34.44 218 TYR A CA 1
ATOM 1508 C C . TYR A 1 220 ? 34.065 4.215 37.139 1.00 34.63 218 TYR A C 1
ATOM 1509 O O . TYR A 1 220 ? 32.867 3.976 37.456 1.00 33.73 218 TYR A O 1
ATOM 1518 N N . LEU A 1 221 ? 34.385 4.946 36.058 1.00 33.33 219 LEU A N 1
ATOM 1519 C CA . LEU A 1 221 ? 33.361 5.678 35.389 1.00 30.89 219 LEU A CA 1
ATOM 1520 C C . LEU A 1 221 ? 32.517 4.702 34.690 1.00 31.84 219 LEU A C 1
ATOM 1521 O O . LEU A 1 221 ? 31.256 4.886 34.586 1.00 32.41 219 LEU A O 1
ATOM 1526 N N . GLU A 1 222 ? 33.157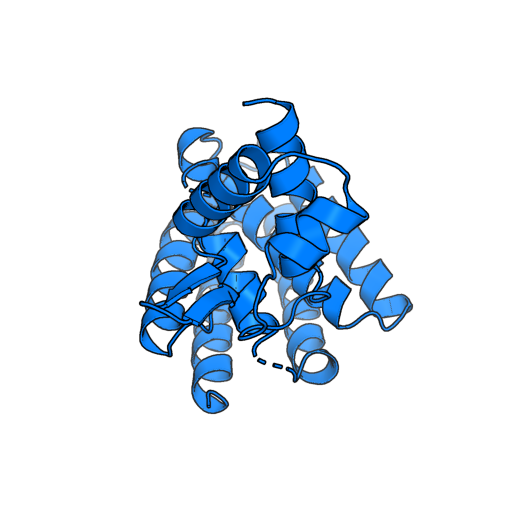 3.664 34.163 1.00 32.02 220 GLU A N 1
ATOM 1527 C CA . GLU A 1 222 ? 32.430 2.638 33.497 1.00 32.86 220 GLU A CA 1
ATOM 1528 C C . GLU A 1 222 ? 31.527 1.878 34.505 1.00 33.89 220 GLU A C 1
ATOM 1529 O O . GLU A 1 222 ? 30.367 1.578 34.170 1.00 34.16 220 GLU A O 1
ATOM 1535 N N . ASP A 1 223 ? 32.101 1.503 35.675 1.00 30.77 221 ASP A N 1
ATOM 1536 C CA . ASP A 1 223 ? 31.255 0.913 36.763 1.00 30.48 221 ASP A CA 1
ATOM 1537 C C . ASP A 1 223 ? 30.056 1.767 37.078 1.00 28.51 221 ASP A C 1
ATOM 1538 O O . ASP A 1 223 ? 28.887 1.274 37.138 1.00 34.94 221 ASP A O 1
ATOM 1543 N N . ALA A 1 224 ? 30.304 3.005 37.359 1.00 30.12 222 ALA A N 1
ATOM 1544 C CA . ALA A 1 224 ? 29.277 3.916 37.810 1.00 31.10 222 ALA A CA 1
ATOM 1545 C C . ALA A 1 224 ? 28.185 4.049 36.800 1.00 32.66 222 ALA A C 1
ATOM 1546 O O . ALA A 1 224 ? 27.013 4.084 37.175 1.00 34.63 222 ALA A O 1
ATOM 1548 N N . GLU A 1 225 ? 28.520 4.152 35.507 1.00 31.20 223 GLU A N 1
ATOM 1549 C CA . GLU A 1 225 ? 27.476 4.280 34.515 1.00 31.59 223 GLU A CA 1
ATOM 1550 C C . GLU A 1 225 ? 26.548 3.049 34.447 1.00 33.03 223 GLU A C 1
ATOM 1551 O O . GLU A 1 225 ? 25.291 3.173 34.274 1.00 36.09 223 GLU A O 1
ATOM 1557 N N . ALA A 1 226 ? 27.172 1.887 34.408 1.00 33.77 224 ALA A N 1
ATOM 1558 C CA . ALA A 1 226 ? 26.507 0.569 34.187 1.00 36.10 224 ALA A CA 1
ATOM 1559 C C . ALA A 1 226 ? 25.612 0.391 35.452 1.00 35.75 224 ALA A C 1
ATOM 1560 O O . ALA A 1 226 ? 24.461 0.066 35.340 1.00 38.28 224 ALA A O 1
ATOM 1562 N N . GLN A 1 227 ? 26.100 0.840 36.603 1.00 36.49 225 GLN A N 1
ATOM 1563 C CA . GLN A 1 227 ? 25.306 0.692 37.800 1.00 36.81 225 GLN A CA 1
ATOM 1564 C C . GLN A 1 227 ? 24.138 1.588 37.809 1.00 37.57 225 GLN A C 1
ATOM 1565 O O . GLN A 1 227 ? 23.023 1.177 38.205 1.00 39.31 225 GLN A O 1
ATOM 1571 N N . ILE A 1 228 ? 24.319 2.839 37.397 1.00 37.93 226 ILE A N 1
ATOM 1572 C CA . ILE A 1 228 ? 23.140 3.716 37.392 1.00 38.01 226 ILE A CA 1
ATOM 1573 C C . ILE A 1 228 ? 22.137 3.195 36.322 1.00 39.00 226 ILE A C 1
ATOM 1574 O O . ILE A 1 228 ? 20.940 3.254 36.499 1.00 40.76 226 ILE A O 1
ATOM 1579 N N . LEU A 1 229 ? 22.622 2.778 35.162 1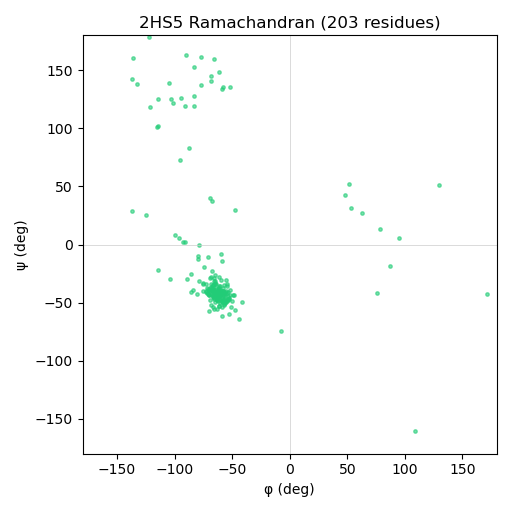.00 40.45 227 LEU A N 1
ATOM 1580 C CA . LEU A 1 229 ? 21.729 2.349 34.142 1.00 40.12 227 LEU A CA 1
ATOM 1581 C C . LEU A 1 229 ? 20.958 1.090 34.559 1.00 42.59 227 LEU A C 1
ATOM 1582 O O . LEU A 1 229 ? 19.850 0.912 34.135 1.00 42.68 227 LEU A O 1
ATOM 1587 N N . GLY A 1 230 ? 21.591 0.209 35.327 1.00 45.34 228 GLY A N 1
ATOM 1588 C CA . GLY A 1 230 ? 21.030 -1.075 35.732 1.00 49.06 228 GLY A CA 1
ATOM 1589 C C . GLY A 1 230 ? 19.792 -0.861 36.573 1.00 51.50 228 GLY A C 1
ATOM 1590 O O . GLY A 1 230 ? 18.802 -1.536 36.405 1.00 51.38 228 GLY A O 1
ATOM 1591 N N . ALA A 1 231 ? 19.844 0.165 37.426 1.00 54.50 229 ALA A N 1
ATOM 1592 C CA . ALA A 1 231 ? 18.755 0.554 38.270 1.00 56.27 229 ALA A CA 1
ATOM 1593 C C . ALA A 1 231 ? 17.874 1.592 37.579 1.00 58.43 229 ALA A C 1
ATOM 1594 O O . ALA A 1 231 ? 16.927 2.095 38.151 1.00 59.40 229 ALA A O 1
ATOM 1596 N N . TYR A 1 232 ? 18.141 1.974 36.351 1.00 60.89 230 TYR A N 1
ATOM 1597 C CA . TYR A 1 232 ? 17.461 3.226 35.969 1.00 62.81 230 TYR A CA 1
ATOM 1598 C C . TYR A 1 232 ? 16.031 2.978 35.513 1.00 65.25 230 TYR A C 1
ATOM 1599 O O . TYR A 1 232 ? 15.831 2.173 34.573 1.00 65.75 230 TYR A O 1
ATOM 1608 N N . ARG A 1 233 ? 15.085 3.606 36.258 1.00 68.07 231 ARG A N 1
ATOM 1609 C CA . ARG A 1 233 ? 13.655 3.915 35.873 1.00 70.84 231 ARG A CA 1
ATOM 1610 C C . ARG A 1 233 ? 12.922 3.067 34.777 1.00 71.86 231 ARG A C 1
ATOM 1611 O O . ARG A 1 233 ? 12.350 3.631 33.772 1.00 71.16 231 ARG A O 1
#

B-factor: mean 43.5, std 11.76, range [24.42, 94.31]

Foldseek 3Di:
DVLLVVLLVVVLVCVLLCVQAAFRADDQVVSCVVVVDDSVSVVSSLVVCVVLVQWDQDDPPHIGGHDDDLVSLVVLLVLLLVQLLCLLLPADLPDFDCVQLVVLLVQLVVCVVVVVLSSNQSSLLSNSLSSSCSVVDPVSNVVNSSSSVSSNLCSLDPRVVLRPVLSVLSVVLSVCVNVVNSVVSSVSVVVSSVVSSCVSSVPDD

Solvent-accessible surface area: 10433 Å² total

Nearest PDB structures (foldseek):
  2hs5-assembly1_A  TM=1.005E+00  e=9.654E-28  Rhodococcus jostii RHA1
  3sxy-assembly1_B  TM=7.929E-01  e=1.256E-07  Thermotoga maritima
  7u5q-assembly2_B  TM=7.174E-01  e=1.594E-08  Brucella melitensis ATCC 23457
  3fms-assembly1_A-2  TM=7.481E-01  e=1.596E-07  Thermotoga maritima MSB8
  6za7-assembly1_A  TM=5.615E-01  e=1.934E-07  Agrobacterium fabrum str. C58

CATH classification: 1.10.10.10 (+1 more: 1.20.120.530)